Protein AF-Q5DCR1-F1 (afdb_monomer)

Foldseek 3Di:
DDADDDDDDDADDQPDLPDVCAQPPNQPFPDWHWDDDPQDIDTDTHNTQAVVSVVVSVLVVLVCLQVDDDDPVSLVVVLVVVVCVLVPDDDPVCPCVCCVRPVCDVVNSVVVNVVSVPDDSVNSNVVSVVVVVLLPDPVNPVRDDDDDDDDPDHPNDDPPPPPDPVRDDDDDDDDDD

Organism: Schistosoma japonicum (NCBI:txid6182)

Nearest PDB structures (foldseek):
  4rpu-assembly2_B  TM=9.564E-01  e=1.895E-07  Homo sapiens
  4l3t-assembly2_B  TM=9.571E-01  e=3.856E-07  Homo sapiens
  4rpu-assembly1_A  TM=9.698E-01  e=8.324E-07  Homo sapiens
  4l3t-assembly1_A  TM=9.549E-01  e=3.880E-06  Homo sapiens
  6xow-assembly1_A  TM=9.329E-01  e=1.418E-06  Homo sapiens

Radius of gyration: 19.02 Å; Cα contacts (8 Å, |Δi|>4): 127; chains: 1; bounding box: 49×35×58 Å

Structure (mmCIF, N/CA/C/O backbone):
data_AF-Q5DCR1-F1
#
_entry.id   AF-Q5DCR1-F1
#
loop_
_atom_site.group_PDB
_atom_site.id
_atom_site.type_symbol
_atom_site.label_atom_id
_atom_site.label_alt_id
_atom_site.label_comp_id
_atom_site.label_asym_id
_atom_site.label_entity_id
_atom_site.label_seq_id
_atom_site.pdbx_PDB_ins_code
_atom_site.Cartn_x
_atom_site.Cartn_y
_atom_site.Cartn_z
_atom_site.occupancy
_atom_site.B_iso_or_equiv
_atom_site.auth_seq_id
_atom_site.auth_comp_id
_atom_site.auth_asym_id
_atom_site.auth_atom_id
_atom_site.pdbx_PDB_model_num
ATOM 1 N N . MET A 1 1 ? 15.077 -17.992 -7.401 1.00 30.12 1 MET A N 1
ATOM 2 C CA . MET A 1 1 ? 15.909 -16.926 -6.800 1.00 30.12 1 MET A CA 1
ATOM 3 C C . MET A 1 1 ? 14.976 -15.752 -6.557 1.00 30.12 1 MET A C 1
ATOM 5 O O . MET A 1 1 ? 14.321 -15.387 -7.525 1.00 30.12 1 MET A O 1
ATOM 9 N N . PRO A 1 2 ? 14.783 -15.245 -5.328 1.00 33.91 2 PR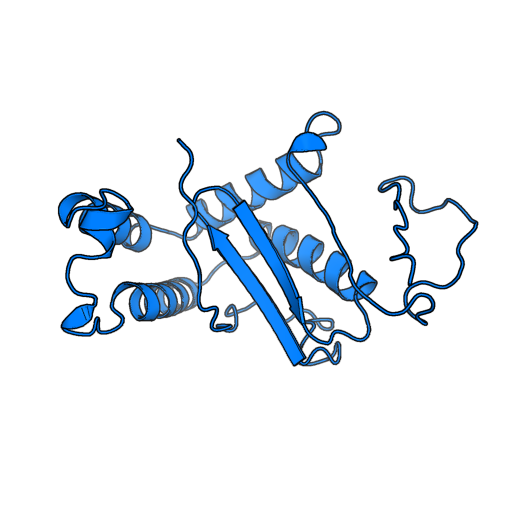O A N 1
ATOM 10 C CA . PRO A 1 2 ? 13.873 -14.124 -5.127 1.00 33.91 2 PRO A CA 1
ATOM 11 C C . PRO A 1 2 ? 14.570 -12.836 -5.587 1.00 33.91 2 PRO A C 1
ATOM 13 O O . PRO A 1 2 ? 15.752 -12.629 -5.314 1.00 33.91 2 PRO A O 1
ATOM 16 N N . TYR A 1 3 ? 13.856 -12.043 -6.377 1.00 30.62 3 TYR A N 1
ATOM 17 C CA . TYR A 1 3 ? 14.357 -10.886 -7.112 1.00 30.62 3 TYR A CA 1
ATOM 18 C C . TYR A 1 3 ? 14.400 -9.639 -6.214 1.00 30.62 3 TYR A C 1
ATOM 20 O O . TYR A 1 3 ? 13.490 -9.413 -5.423 1.00 30.62 3 TYR A O 1
ATOM 28 N N . THR A 1 4 ? 15.430 -8.803 -6.372 1.00 26.34 4 THR A N 1
ATOM 29 C CA . THR A 1 4 ? 15.533 -7.481 -5.732 1.00 26.34 4 THR A CA 1
ATOM 30 C C . THR A 1 4 ? 15.287 -6.406 -6.785 1.00 26.34 4 THR A C 1
ATOM 32 O O . THR A 1 4 ? 16.095 -6.233 -7.695 1.00 26.34 4 THR A O 1
ATOM 35 N N . VAL A 1 5 ? 14.184 -5.666 -6.656 1.00 29.39 5 VAL A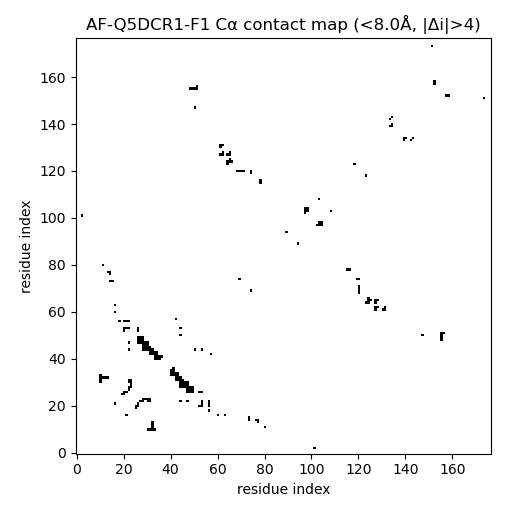 N 1
ATOM 36 C CA . VAL A 1 5 ? 13.909 -4.450 -7.437 1.00 29.39 5 VAL A CA 1
ATOM 37 C C . VAL A 1 5 ? 14.290 -3.231 -6.590 1.00 29.39 5 VAL A C 1
ATOM 39 O O . VAL A 1 5 ? 13.957 -3.160 -5.407 1.00 29.39 5 VAL A O 1
ATOM 42 N N . HIS A 1 6 ? 15.010 -2.276 -7.180 1.00 24.61 6 HIS A N 1
ATOM 43 C CA . HIS A 1 6 ? 15.294 -0.972 -6.575 1.00 24.61 6 HIS A CA 1
ATOM 44 C C . HIS A 1 6 ? 14.145 -0.002 -6.893 1.00 24.61 6 HIS A C 1
ATOM 46 O O . HIS A 1 6 ? 13.731 0.097 -8.045 1.00 24.61 6 HIS A O 1
ATOM 52 N N . TYR A 1 7 ? 13.624 0.696 -5.878 1.00 29.42 7 TYR A N 1
ATOM 53 C CA . TYR A 1 7 ? 12.408 1.516 -5.970 1.00 29.42 7 TYR A CA 1
ATOM 54 C C . TYR A 1 7 ? 12.709 3.012 -5.804 1.00 29.42 7 TYR A C 1
ATOM 56 O O . TYR A 1 7 ? 13.517 3.393 -4.956 1.00 29.42 7 TYR A O 1
ATOM 64 N N . ILE A 1 8 ? 11.993 3.849 -6.561 1.00 23.19 8 ILE A N 1
ATOM 65 C CA . ILE A 1 8 ? 11.793 5.280 -6.295 1.00 23.19 8 ILE A CA 1
ATOM 66 C C . ILE A 1 8 ? 10.405 5.393 -5.657 1.00 23.19 8 ILE A C 1
ATOM 68 O O . ILE A 1 8 ? 9.434 4.945 -6.253 1.00 23.19 8 ILE A O 1
ATOM 72 N N . ALA A 1 9 ? 10.311 5.945 -4.446 1.00 27.05 9 ALA A N 1
ATOM 73 C CA . ALA A 1 9 ? 9.043 6.113 -3.740 1.00 27.05 9 ALA A CA 1
ATOM 74 C C . ALA A 1 9 ? 8.563 7.565 -3.848 1.00 27.05 9 ALA A C 1
ATOM 76 O O . ALA A 1 9 ? 9.268 8.490 -3.440 1.00 27.05 9 ALA A O 1
ATOM 77 N N . MET A 1 10 ? 7.352 7.753 -4.367 1.00 23.59 10 MET A N 1
ATOM 78 C CA . MET A 1 10 ? 6.600 9.001 -4.286 1.00 23.59 10 MET A CA 1
ATOM 79 C C . MET A 1 10 ? 5.409 8.757 -3.360 1.00 23.59 10 MET A C 1
ATOM 81 O O . MET A 1 10 ? 4.610 7.856 -3.593 1.00 23.59 10 MET A O 1
ATOM 85 N N . ALA A 1 11 ? 5.328 9.524 -2.274 1.00 28.11 11 ALA A N 1
ATOM 86 C CA . ALA A 1 11 ? 4.237 9.429 -1.313 1.00 28.11 11 ALA A CA 1
ATOM 87 C C . ALA A 1 11 ? 2.967 10.026 -1.932 1.00 28.11 11 ALA A C 1
ATOM 89 O O . ALA A 1 11 ? 2.881 11.243 -2.106 1.00 28.11 11 ALA A O 1
ATOM 90 N N . VAL A 1 12 ? 1.994 9.181 -2.267 1.00 28.19 12 VAL A N 1
ATOM 91 C CA . VAL A 1 12 ? 0.634 9.629 -2.580 1.00 28.19 12 VAL A CA 1
ATOM 92 C C . VAL A 1 12 ? -0.164 9.613 -1.279 1.00 28.19 12 VAL A C 1
ATOM 94 O O . VAL A 1 12 ? -0.125 8.630 -0.539 1.00 28.19 12 VAL A O 1
ATOM 97 N N . ASN A 1 13 ? -0.852 10.716 -0.976 1.00 30.02 13 ASN A N 1
ATOM 98 C CA . ASN A 1 13 ? -1.789 10.774 0.143 1.00 30.02 13 ASN A CA 1
ATOM 99 C C . ASN A 1 13 ? -2.873 9.710 -0.073 1.00 30.02 13 ASN A C 1
ATOM 101 O O . ASN A 1 13 ? -3.540 9.721 -1.106 1.00 30.02 13 ASN A O 1
ATOM 105 N N . ALA A 1 14 ? -3.038 8.798 0.886 1.00 34.56 14 ALA A N 1
ATOM 106 C CA . ALA A 1 14 ? -4.180 7.897 0.895 1.00 34.56 14 ALA A CA 1
ATOM 107 C C . ALA A 1 14 ? -5.449 8.744 1.101 1.00 34.56 14 ALA A C 1
ATOM 109 O O . ALA A 1 14 ? -5.519 9.457 2.105 1.00 34.56 14 ALA A O 1
ATOM 110 N N . PRO A 1 15 ? -6.429 8.724 0.182 1.00 37.78 15 PRO A N 1
ATOM 111 C CA . PRO A 1 15 ? -7.669 9.455 0.387 1.00 37.78 15 PRO A CA 1
ATOM 112 C C . PRO A 1 15 ? -8.454 8.792 1.530 1.00 37.78 15 PRO A C 1
ATOM 114 O O . PRO A 1 15 ? -8.839 7.627 1.438 1.00 37.78 15 PRO A O 1
ATOM 117 N N . GLY A 1 16 ? -8.650 9.527 2.627 1.00 43.50 16 GLY A N 1
ATOM 118 C CA . GLY A 1 16 ? -9.687 9.247 3.625 1.00 43.50 16 GLY A CA 1
ATOM 119 C C . GLY A 1 16 ? -9.237 8.848 5.033 1.00 43.50 16 GLY A C 1
ATOM 120 O O . GLY A 1 16 ? -10.072 8.887 5.935 1.00 43.50 16 GLY A O 1
ATOM 121 N N . TYR A 1 17 ? -7.966 8.502 5.280 1.00 49.59 17 TYR A N 1
ATOM 122 C CA . TYR A 1 17 ? -7.506 8.264 6.659 1.00 49.59 17 TYR A CA 1
ATOM 123 C C . TYR A 1 17 ? -7.065 9.569 7.333 1.00 49.59 17 TYR A C 1
ATOM 125 O O . TYR A 1 17 ? -5.886 9.794 7.605 1.00 49.59 17 TYR A O 1
ATOM 133 N N . ASP A 1 18 ? -8.045 10.419 7.631 1.00 47.84 18 ASP A N 1
ATOM 134 C CA . ASP A 1 18 ? -7.857 11.676 8.356 1.00 47.84 18 ASP A CA 1
ATOM 135 C C . ASP A 1 18 ? -7.969 11.437 9.872 1.00 47.84 18 ASP A C 1
ATOM 137 O O . ASP A 1 18 ? -8.821 12.003 10.559 1.00 47.84 18 ASP A O 1
ATOM 141 N N . SER A 1 19 ? -7.133 10.551 10.429 1.00 47.12 19 SER A N 1
ATOM 142 C CA . SER A 1 19 ? -7.006 10.485 11.891 1.00 47.12 19 SER A CA 1
ATOM 143 C C . SER A 1 19 ? -6.369 11.776 12.400 1.00 47.12 19 SER A C 1
ATOM 145 O O . SER A 1 19 ? -5.415 12.265 11.790 1.00 47.12 19 SER A O 1
ATOM 147 N N . GLU A 1 20 ? -6.818 12.281 13.552 1.00 44.16 20 GLU A N 1
ATOM 148 C CA . GLU A 1 20 ? -6.249 13.485 14.178 1.00 44.16 20 GLU A CA 1
ATOM 149 C C . GLU A 1 20 ? -4.730 13.393 14.440 1.00 44.16 20 GLU A C 1
ATOM 151 O O . GLU A 1 20 ? -4.092 14.424 14.624 1.00 44.16 20 GLU A O 1
ATOM 156 N N . ASP A 1 21 ? -4.142 12.195 14.379 1.00 46.91 21 ASP A N 1
ATOM 157 C CA . ASP A 1 21 ? -2.721 11.920 14.608 1.00 46.91 21 ASP A CA 1
ATOM 158 C C . ASP A 1 21 ? -1.912 11.629 13.326 1.00 46.91 21 ASP A C 1
ATOM 160 O O . ASP A 1 21 ? -0.750 11.227 13.414 1.00 46.91 21 ASP A O 1
ATOM 164 N N . TYR A 1 22 ? -2.477 11.817 12.120 1.00 52.91 22 TYR A N 1
ATOM 165 C CA . TYR A 1 22 ? -1.775 11.459 10.879 1.00 52.91 22 TYR A CA 1
ATOM 166 C C . TYR A 1 22 ? -0.420 12.178 10.783 1.00 52.91 22 TYR A C 1
ATOM 168 O O . TYR A 1 22 ? -0.320 13.407 10.914 1.00 52.91 22 TYR A O 1
ATOM 176 N N . ALA A 1 23 ? 0.631 11.382 10.552 1.00 52.94 23 ALA A N 1
ATOM 177 C CA . ALA A 1 23 ? 2.028 11.735 10.800 1.00 52.94 23 ALA A CA 1
ATOM 178 C C . ALA A 1 23 ? 2.459 13.071 10.170 1.00 52.94 23 ALA A C 1
ATOM 180 O O . ALA A 1 23 ? 3.301 13.767 10.730 1.00 52.94 23 ALA A O 1
ATOM 181 N N . ARG A 1 24 ? 1.867 13.466 9.035 1.00 54.75 24 ARG A N 1
ATOM 182 C CA . ARG A 1 24 ? 2.247 14.682 8.303 1.00 54.75 24 ARG A CA 1
ATOM 183 C C . ARG A 1 24 ? 1.556 15.964 8.780 1.00 54.75 24 ARG A C 1
ATOM 185 O O . ARG A 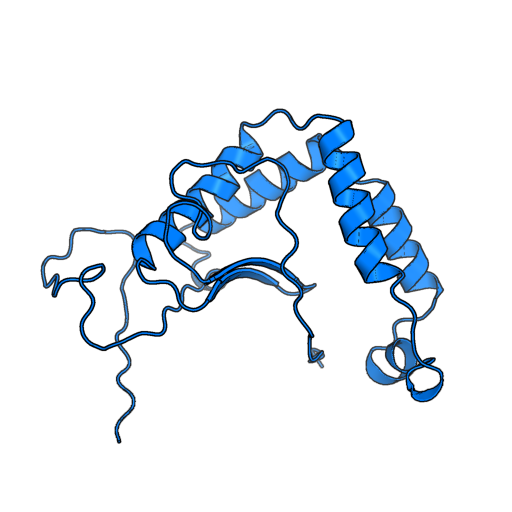1 24 ? 2.225 16.982 8.913 1.00 54.75 24 ARG A O 1
ATOM 192 N N . GLU A 1 25 ? 0.241 15.953 8.995 1.00 53.94 25 GLU A N 1
ATOM 193 C CA . GLU A 1 25 ? -0.524 17.200 9.199 1.00 53.94 25 GLU A CA 1
ATOM 194 C C . GLU A 1 25 ? -0.586 17.644 10.664 1.00 53.94 25 GLU A C 1
ATOM 196 O O . GLU A 1 25 ? -0.615 18.842 10.942 1.00 53.94 25 GLU A O 1
ATOM 201 N N . LYS A 1 26 ? -0.540 16.694 11.605 1.00 52.19 26 LYS A N 1
ATOM 202 C CA . LYS A 1 26 ? -0.542 16.978 13.050 1.00 52.19 26 LYS A CA 1
ATOM 203 C C . LYS A 1 26 ? 0.607 16.304 13.818 1.00 52.19 26 LYS A C 1
ATOM 205 O O . LYS A 1 26 ? 0.997 16.811 14.866 1.00 52.19 26 LYS A O 1
ATOM 210 N N . GLY A 1 27 ? 1.207 15.232 13.281 1.00 57.09 27 GLY A N 1
ATOM 211 C CA . GLY A 1 27 ? 2.323 14.503 13.912 1.00 57.09 27 GLY A CA 1
ATOM 212 C C . GLY A 1 27 ? 3.722 15.117 13.730 1.00 57.09 27 GLY A C 1
ATOM 213 O O . GLY A 1 27 ? 4.641 14.773 14.474 1.00 57.09 27 GLY A O 1
ATOM 214 N N . GLY A 1 28 ? 3.890 16.049 12.784 1.00 59.25 28 GLY A N 1
ATOM 215 C CA . GLY A 1 28 ? 5.150 16.763 12.533 1.00 59.25 28 GLY A CA 1
ATOM 216 C C . GLY A 1 28 ? 6.194 16.002 11.703 1.00 59.25 28 GLY A C 1
ATOM 217 O O . GLY A 1 28 ? 7.309 16.499 11.544 1.00 59.25 28 GLY A O 1
ATOM 218 N N . ALA A 1 29 ? 5.863 14.827 11.163 1.00 62.91 29 ALA A N 1
ATOM 219 C CA . ALA A 1 29 ? 6.726 14.094 10.245 1.00 62.91 29 ALA A CA 1
ATOM 220 C C . ALA A 1 29 ? 6.771 14.769 8.868 1.00 62.91 29 ALA A C 1
ATOM 222 O O . ALA A 1 29 ? 5.776 15.303 8.373 1.00 62.91 29 ALA A O 1
ATOM 223 N N . TYR A 1 30 ? 7.928 14.700 8.205 1.00 69.94 30 TYR A N 1
ATOM 224 C CA . TYR A 1 30 ? 8.066 15.251 6.855 1.00 69.94 30 TYR A CA 1
ATOM 225 C C . TYR A 1 30 ? 7.231 14.466 5.835 1.00 69.94 30 TYR A C 1
ATOM 227 O O . TYR A 1 30 ? 6.574 15.048 4.969 1.00 69.94 30 TYR A O 1
ATOM 235 N N . SER A 1 31 ? 7.255 13.137 5.940 1.00 71.75 31 SER A N 1
ATOM 236 C CA . SER A 1 31 ? 6.429 12.254 5.127 1.00 71.75 31 SER A CA 1
ATOM 237 C C . SER A 1 31 ? 6.091 10.966 5.867 1.00 71.75 31 SER A C 1
ATOM 239 O O . SER A 1 31 ? 6.828 10.505 6.738 1.00 71.75 31 SER A O 1
ATOM 241 N N . GLY A 1 32 ? 4.962 10.382 5.492 1.00 74.94 32 GLY A N 1
ATOM 242 C CA . GLY A 1 32 ? 4.531 9.062 5.913 1.00 74.94 32 GLY A CA 1
ATOM 243 C C . GLY A 1 32 ? 3.672 8.452 4.819 1.00 74.94 32 GLY A C 1
ATOM 244 O O . GLY A 1 32 ? 3.140 9.176 3.972 1.00 74.94 32 GLY A O 1
ATOM 245 N N . GLY A 1 33 ? 3.592 7.130 4.793 1.00 80.62 33 GLY A N 1
ATOM 246 C CA . GLY A 1 33 ? 2.827 6.439 3.775 1.00 80.62 33 GLY A CA 1
ATOM 247 C C . GLY A 1 33 ? 2.963 4.933 3.854 1.00 80.62 33 GLY A C 1
ATOM 248 O O . GLY A 1 33 ? 3.451 4.366 4.834 1.00 80.62 33 GLY A O 1
ATOM 249 N N . VAL A 1 34 ? 2.510 4.297 2.782 1.00 83.69 34 VAL A N 1
ATOM 250 C CA . VAL A 1 34 ? 2.454 2.848 2.658 1.00 83.69 34 VAL A CA 1
ATOM 251 C C . VAL A 1 34 ? 3.006 2.442 1.306 1.00 83.69 34 VAL A C 1
ATOM 253 O O . VAL A 1 34 ? 2.727 3.084 0.297 1.00 83.69 34 VAL A O 1
ATOM 256 N N . ILE A 1 35 ? 3.785 1.366 1.287 1.00 83.31 35 ILE A N 1
ATOM 257 C CA . ILE A 1 35 ? 4.308 0.756 0.069 1.00 83.31 35 ILE A CA 1
ATOM 258 C C . ILE A 1 35 ? 3.830 -0.688 0.027 1.00 83.31 35 ILE A C 1
ATOM 260 O O . ILE A 1 35 ? 4.130 -1.476 0.925 1.00 83.31 35 ILE A O 1
ATOM 264 N N . ALA A 1 36 ? 3.123 -1.044 -1.040 1.00 80.75 36 ALA A N 1
ATOM 265 C CA . ALA A 1 36 ? 2.783 -2.425 -1.342 1.00 80.75 36 ALA A CA 1
ATOM 266 C C . ALA A 1 36 ? 3.799 -2.992 -2.341 1.00 80.75 36 ALA A C 1
ATOM 268 O O . ALA A 1 36 ? 3.977 -2.466 -3.437 1.00 80.75 36 ALA A O 1
ATOM 269 N N . LYS A 1 37 ? 4.469 -4.073 -1.952 1.00 75.00 37 LYS A N 1
ATOM 270 C CA . LYS A 1 37 ? 5.359 -4.881 -2.789 1.00 75.00 37 LYS A CA 1
ATOM 271 C C . LYS A 1 37 ? 4.796 -6.299 -2.888 1.00 75.00 37 LYS A C 1
ATOM 273 O O . LYS A 1 37 ? 4.025 -6.695 -2.012 1.00 75.00 37 LYS A O 1
ATOM 278 N N . PRO A 1 38 ? 5.188 -7.089 -3.901 1.00 71.44 38 PRO A N 1
ATOM 279 C CA . PRO A 1 38 ? 4.734 -8.474 -4.021 1.00 71.44 38 PRO A CA 1
ATOM 280 C C . PRO A 1 38 ? 4.990 -9.309 -2.756 1.00 71.44 38 PRO A C 1
ATOM 282 O O . PRO A 1 38 ? 4.185 -10.169 -2.410 1.00 71.44 38 PRO A O 1
ATOM 285 N N . GLU A 1 39 ? 6.086 -9.032 -2.047 1.00 76.12 39 GLU A N 1
ATOM 286 C CA . GLU A 1 39 ? 6.512 -9.780 -0.863 1.00 76.12 39 GLU A CA 1
ATOM 287 C C . GLU A 1 39 ? 6.103 -9.126 0.464 1.00 76.12 39 GLU A C 1
ATOM 289 O O . GLU A 1 39 ? 6.093 -9.800 1.493 1.00 76.12 39 GLU A O 1
ATOM 294 N N . ALA A 1 40 ? 5.806 -7.822 0.476 1.00 81.25 40 ALA A N 1
ATOM 295 C CA . ALA A 1 40 ? 5.652 -7.069 1.718 1.00 81.25 40 ALA A CA 1
ATOM 296 C C . ALA A 1 40 ? 4.716 -5.866 1.585 1.00 81.25 40 ALA A C 1
ATOM 298 O O . ALA A 1 40 ? 4.696 -5.174 0.571 1.00 81.25 40 ALA A O 1
ATOM 299 N N . PHE A 1 41 ? 4.008 -5.561 2.668 1.00 83.06 41 PHE A N 1
ATOM 300 C CA . PHE A 1 41 ? 3.223 -4.343 2.830 1.00 83.06 41 PHE A CA 1
ATOM 301 C C . PHE A 1 41 ? 3.854 -3.523 3.954 1.00 83.06 41 PHE A C 1
ATOM 303 O O . PHE A 1 41 ? 3.915 -3.985 5.091 1.00 83.06 41 PHE A O 1
ATOM 310 N N . VAL A 1 42 ? 4.399 -2.355 3.620 1.00 86.69 42 VAL A N 1
ATOM 311 C CA . VAL A 1 42 ? 5.306 -1.609 4.500 1.00 86.69 42 VAL A CA 1
ATOM 312 C C . VAL A 1 42 ? 4.745 -0.227 4.781 1.00 86.69 42 VAL A C 1
ATOM 314 O O . VAL A 1 42 ? 4.646 0.601 3.877 1.00 86.69 42 VAL A O 1
ATOM 317 N N . PHE A 1 43 ? 4.435 0.033 6.047 1.00 87.00 43 PHE A N 1
ATOM 318 C CA . PHE A 1 43 ? 4.205 1.382 6.551 1.00 87.00 43 PHE A CA 1
ATOM 319 C C . PHE A 1 43 ? 5.541 2.055 6.856 1.00 87.00 43 PHE A C 1
ATOM 321 O O . PHE A 1 43 ? 6.469 1.408 7.344 1.00 87.00 43 PHE A O 1
ATOM 328 N N . TYR A 1 44 ? 5.652 3.348 6.573 1.00 87.31 44 TYR A N 1
ATOM 329 C CA . TYR A 1 44 ? 6.863 4.103 6.866 1.00 87.31 44 TYR A CA 1
ATOM 330 C C . TYR A 1 44 ? 6.551 5.547 7.244 1.00 87.31 44 TYR A C 1
ATOM 332 O O . TYR A 1 44 ? 5.577 6.139 6.775 1.00 87.31 44 TYR A O 1
ATOM 340 N N . SER A 1 45 ? 7.432 6.129 8.050 1.00 85.50 45 SER A N 1
ATOM 341 C CA . SER A 1 45 ? 7.536 7.570 8.250 1.00 85.50 45 SER A CA 1
ATOM 342 C C . SER A 1 45 ? 8.988 8.014 8.109 1.00 85.50 45 SER A C 1
ATOM 344 O O . SER A 1 45 ? 9.924 7.227 8.263 1.00 85.50 45 SER A O 1
ATOM 346 N N . TYR A 1 46 ? 9.189 9.272 7.728 1.00 83.81 46 TYR A N 1
ATOM 347 C CA . TYR A 1 46 ? 10.508 9.840 7.482 1.00 83.81 46 TYR A CA 1
ATOM 348 C C . TYR A 1 46 ? 10.641 11.209 8.145 1.00 83.81 46 TYR A C 1
ATOM 350 O O . TYR A 1 46 ? 9.778 12.076 7.987 1.00 83.81 46 TYR A O 1
ATOM 358 N N . ARG A 1 47 ? 11.763 11.401 8.859 1.00 80.88 47 ARG A N 1
ATOM 359 C CA . ARG A 1 47 ? 12.023 12.571 9.723 1.00 80.88 47 ARG A CA 1
ATOM 360 C C . ARG A 1 47 ? 10.853 12.823 10.672 1.00 80.88 47 ARG A C 1
ATOM 362 O O . ARG A 1 47 ? 10.303 13.918 10.722 1.00 80.88 47 ARG A O 1
ATOM 369 N N . ASP A 1 48 ? 10.465 11.759 11.359 1.00 80.88 48 ASP A N 1
ATOM 370 C CA . ASP A 1 48 ? 9.327 11.725 12.261 1.00 80.88 48 ASP A CA 1
ATOM 371 C C . ASP A 1 48 ? 9.776 12.023 13.702 1.00 80.88 48 ASP A C 1
ATOM 373 O O . ASP A 1 48 ? 10.635 11.304 14.221 1.00 80.88 48 ASP A O 1
ATOM 377 N N . PRO A 1 49 ? 9.250 13.078 14.348 1.00 80.69 49 PRO A N 1
ATOM 378 C CA . PRO A 1 49 ? 9.559 13.367 15.743 1.00 80.69 49 PRO A CA 1
ATOM 379 C C . PRO A 1 49 ? 8.857 12.423 16.737 1.00 80.69 49 PRO A C 1
ATOM 381 O O . PRO A 1 49 ? 9.344 12.302 17.860 1.00 80.69 49 PRO A O 1
ATOM 384 N N . ASN A 1 50 ? 7.760 11.750 16.351 1.00 81.75 50 ASN A N 1
ATOM 385 C CA . ASN A 1 50 ? 6.904 10.948 17.240 1.00 81.75 50 ASN A CA 1
ATOM 386 C C . ASN A 1 50 ? 6.650 9.512 16.707 1.00 81.75 50 ASN A C 1
ATOM 388 O O . ASN A 1 50 ? 5.505 9.137 16.425 1.00 81.75 50 ASN A O 1
ATOM 392 N N . PRO A 1 51 ? 7.693 8.679 16.556 1.00 78.19 51 PRO A N 1
ATOM 393 C CA . PRO A 1 51 ? 7.584 7.351 15.953 1.00 78.19 51 PRO A CA 1
ATOM 394 C C . PRO A 1 51 ? 6.620 6.379 16.659 1.00 78.19 51 PRO A C 1
ATOM 396 O O . PRO A 1 51 ? 5.948 5.613 15.974 1.00 78.19 51 PRO A O 1
ATOM 399 N N . ARG A 1 52 ? 6.488 6.388 17.991 1.00 78.31 52 ARG A N 1
ATOM 400 C CA . ARG A 1 52 ? 5.561 5.506 18.731 1.00 78.31 52 ARG A CA 1
ATOM 401 C C . ARG A 1 52 ? 4.106 5.846 18.421 1.00 78.31 52 ARG A C 1
ATOM 403 O O . ARG A 1 52 ? 3.304 4.947 18.170 1.00 78.31 52 ARG A O 1
ATOM 410 N N . LYS A 1 53 ? 3.771 7.140 18.373 1.00 80.44 53 LYS A N 1
ATOM 411 C CA . LYS A 1 53 ? 2.438 7.601 17.945 1.00 80.44 53 LYS A CA 1
ATOM 412 C C . LYS A 1 53 ? 2.154 7.225 16.495 1.00 80.44 53 LYS A C 1
ATOM 414 O O . LYS A 1 53 ? 1.043 6.806 16.169 1.00 80.44 53 LYS A O 1
ATOM 419 N N . THR A 1 54 ? 3.161 7.320 15.634 1.00 81.94 54 THR A N 1
ATOM 420 C CA . THR A 1 54 ? 3.040 6.916 14.234 1.00 81.94 54 THR A CA 1
ATOM 421 C C . THR A 1 54 ? 2.802 5.412 14.082 1.00 81.94 54 THR A C 1
ATOM 423 O O . THR A 1 54 ? 1.940 5.017 13.301 1.00 81.94 54 THR A O 1
ATOM 426 N N . LEU A 1 55 ? 3.473 4.564 14.869 1.00 80.94 55 LEU A N 1
ATOM 427 C CA . LEU A 1 55 ? 3.214 3.118 14.879 1.00 80.94 55 LEU A CA 1
ATOM 428 C C . LEU A 1 55 ? 1.772 2.797 15.286 1.00 80.94 55 LEU A C 1
ATOM 430 O O . LEU A 1 55 ? 1.100 2.025 14.601 1.00 80.94 55 LEU A O 1
ATOM 434 N N . LEU A 1 56 ? 1.265 3.442 16.341 1.00 80.75 56 LEU A N 1
ATOM 435 C CA . LEU A 1 56 ? -0.138 3.306 16.742 1.00 80.75 56 LEU A CA 1
ATOM 436 C C . LEU A 1 56 ? -1.089 3.773 15.628 1.00 80.75 56 LEU A C 1
ATOM 438 O O . LEU A 1 56 ? -2.106 3.135 15.357 1.00 80.75 56 LEU A O 1
ATOM 442 N N . SER A 1 57 ? -0.736 4.858 14.937 1.00 82.81 57 SER A N 1
ATOM 443 C CA . SER A 1 57 ? -1.506 5.371 13.802 1.00 82.81 57 SER A CA 1
ATOM 444 C C . SER A 1 57 ? -1.558 4.379 12.639 1.00 82.81 57 SER A C 1
ATOM 446 O O . SER A 1 57 ? -2.605 4.255 12.007 1.00 82.81 57 SER A O 1
ATOM 448 N N . PHE A 1 58 ? -0.480 3.632 12.376 1.00 83.69 58 PHE A N 1
ATOM 449 C CA . PHE A 1 58 ? -0.475 2.571 11.365 1.00 83.69 58 PHE A CA 1
ATOM 450 C C . PHE A 1 58 ? -1.410 1.418 11.732 1.00 83.69 58 PHE A C 1
ATOM 452 O O . PHE A 1 58 ? -2.192 0.979 10.889 1.00 83.69 58 PHE A O 1
ATOM 459 N N . GLU A 1 59 ? -1.392 0.956 12.985 1.00 81.12 59 GLU A N 1
ATOM 460 C CA . GLU A 1 59 ? -2.330 -0.078 13.440 1.00 81.12 59 GLU A CA 1
ATOM 461 C C . GLU A 1 59 ? -3.786 0.387 13.320 1.00 81.12 59 GLU A C 1
ATOM 463 O O . GLU A 1 59 ? -4.650 -0.345 12.824 1.00 81.12 59 GLU A O 1
ATOM 468 N N . ASN A 1 60 ? -4.052 1.627 13.731 1.00 82.81 60 ASN A N 1
ATOM 469 C CA . ASN A 1 60 ? -5.377 2.226 13.652 1.00 82.81 60 ASN A CA 1
ATOM 470 C C . ASN A 1 60 ? -5.843 2.410 12.202 1.00 82.81 60 ASN A C 1
ATOM 472 O O . ASN A 1 60 ? -7.017 2.175 11.925 1.00 82.81 60 ASN A O 1
ATOM 476 N N . ALA A 1 61 ? -4.942 2.720 11.265 1.00 84.69 61 ALA A N 1
ATOM 477 C CA . ALA A 1 61 ? -5.266 2.826 9.844 1.00 84.69 61 ALA A CA 1
ATOM 478 C C . ALA A 1 61 ? -5.790 1.504 9.269 1.00 84.69 61 ALA A C 1
ATOM 480 O O . ALA A 1 61 ? -6.787 1.487 8.544 1.00 84.69 61 ALA A O 1
ATOM 481 N N . VAL A 1 62 ? -5.174 0.374 9.636 1.00 84.31 62 VAL A N 1
ATOM 482 C CA . VAL A 1 62 ? -5.654 -0.945 9.196 1.00 84.31 62 VAL A CA 1
ATOM 483 C C . VAL A 1 62 ? -7.019 -1.259 9.814 1.00 84.31 62 VAL A C 1
ATOM 485 O O . VAL A 1 62 ? -7.906 -1.755 9.123 1.00 84.31 62 VAL A O 1
ATOM 488 N N . ARG A 1 63 ? -7.229 -0.941 11.099 1.00 84.69 63 ARG A N 1
ATOM 489 C CA . ARG A 1 63 ? -8.529 -1.148 11.766 1.00 84.69 63 ARG A CA 1
ATOM 490 C C . ARG A 1 63 ? -9.631 -0.284 11.161 1.00 84.69 63 ARG A C 1
ATOM 492 O O . ARG A 1 63 ? -10.731 -0.781 10.930 1.00 84.69 63 ARG A O 1
ATOM 499 N N . TRP A 1 64 ? -9.325 0.974 10.861 1.00 87.19 64 TRP A N 1
ATOM 500 C CA . TRP A 1 64 ? -10.229 1.890 10.175 1.00 87.19 64 TRP A CA 1
ATOM 501 C C . TRP A 1 64 ? -10.655 1.338 8.816 1.00 87.19 64 TRP A C 1
ATOM 503 O O . TRP A 1 64 ? -11.841 1.372 8.493 1.00 87.19 64 TRP A O 1
ATOM 513 N N . ALA A 1 65 ? -9.730 0.753 8.050 1.00 86.56 65 ALA A N 1
ATOM 514 C CA . ALA A 1 65 ? -10.041 0.180 6.743 1.00 86.56 65 ALA A CA 1
ATOM 515 C C . ALA A 1 65 ? -11.051 -0.987 6.804 1.00 86.56 65 ALA A C 1
ATOM 517 O O . ALA A 1 65 ? -11.751 -1.236 5.825 1.00 86.56 65 ALA A O 1
ATOM 518 N N . ILE A 1 66 ? -11.170 -1.678 7.946 1.00 87.19 66 ILE A N 1
ATOM 519 C CA . ILE A 1 66 ? -12.176 -2.734 8.158 1.00 87.19 66 ILE A CA 1
ATOM 520 C C . ILE A 1 66 ? -13.568 -2.125 8.368 1.00 87.19 66 ILE A C 1
ATOM 522 O O . ILE A 1 66 ? -14.545 -2.555 7.752 1.00 87.19 66 ILE A O 1
ATOM 526 N N . SER A 1 67 ? -13.674 -1.122 9.243 1.00 84.31 67 SER A N 1
ATOM 527 C CA . SER A 1 67 ? -14.963 -0.537 9.637 1.00 84.31 67 SER A CA 1
ATOM 528 C C . SER A 1 67 ? -15.501 0.504 8.657 1.00 84.31 67 SER A C 1
ATOM 530 O O . SER A 1 67 ? -16.687 0.818 8.697 1.00 84.31 67 SER A O 1
ATOM 532 N N . THR A 1 68 ? -14.650 1.059 7.798 1.00 85.88 68 THR A N 1
ATOM 533 C CA . THR A 1 68 ? -15.012 2.167 6.906 1.00 85.88 68 THR A CA 1
ATOM 534 C C . THR A 1 68 ? -15.900 1.717 5.757 1.00 85.88 68 THR A C 1
ATOM 536 O O . THR A 1 68 ? -15.737 0.634 5.197 1.00 85.88 68 THR A O 1
ATOM 539 N N . GLU A 1 69 ? -16.845 2.563 5.361 1.00 88.81 69 GLU A N 1
ATOM 540 C CA . GLU A 1 69 ? -17.557 2.420 4.094 1.00 88.81 69 GLU A CA 1
ATOM 541 C C . GLU A 1 69 ? -16.870 3.252 3.012 1.00 88.81 69 GLU A C 1
ATOM 543 O O . GLU A 1 69 ? -17.035 4.469 2.939 1.00 88.81 69 GLU A O 1
ATOM 548 N N . PHE A 1 70 ? -16.083 2.578 2.173 1.00 86.69 70 PHE A N 1
ATOM 549 C CA . PHE A 1 70 ? -15.408 3.208 1.042 1.00 86.69 70 PHE A CA 1
ATOM 550 C C . PHE A 1 70 ? -16.425 3.664 -0.002 1.00 86.69 70 PHE A C 1
ATOM 552 O O . PHE A 1 70 ? -17.173 2.839 -0.535 1.00 86.69 70 PHE A O 1
ATOM 559 N N . GLN A 1 71 ? -16.426 4.957 -0.325 1.00 89.56 71 GLN A N 1
ATOM 560 C CA . GLN A 1 71 ? -17.257 5.464 -1.409 1.00 89.56 71 GLN A CA 1
ATOM 561 C C . GLN A 1 71 ? -16.665 5.036 -2.755 1.00 89.56 71 GLN A C 1
ATOM 563 O O . GLN A 1 71 ? -15.448 4.924 -2.920 1.00 89.56 71 GLN A O 1
ATOM 568 N N . GLU A 1 72 ? -17.520 4.829 -3.759 1.00 90.31 72 GLU A N 1
ATOM 569 C CA . GLU A 1 72 ? -17.062 4.458 -5.106 1.00 90.31 72 GLU A CA 1
ATOM 570 C C . GLU A 1 72 ? -16.085 5.488 -5.690 1.00 90.31 72 GLU A C 1
ATOM 572 O O . GLU A 1 72 ? -15.141 5.124 -6.395 1.00 90.31 72 GLU A O 1
ATOM 577 N N . GLN A 1 73 ? -16.291 6.769 -5.369 1.00 89.25 73 GLN A N 1
ATOM 578 C CA . GLN A 1 73 ? -15.417 7.855 -5.799 1.00 89.25 73 GLN A CA 1
ATOM 579 C C . GLN A 1 73 ? -14.011 7.729 -5.194 1.00 89.25 73 GLN A C 1
ATOM 581 O O . GLN A 1 73 ? -13.041 7.820 -5.943 1.00 89.25 73 GLN A O 1
ATOM 586 N N . ASP A 1 74 ? -13.886 7.419 -3.901 1.00 85.69 74 ASP A N 1
ATOM 587 C CA . ASP A 1 74 ? -12.586 7.248 -3.232 1.00 85.69 74 ASP A CA 1
ATOM 588 C C . ASP A 1 74 ? -11.803 6.078 -3.838 1.00 85.69 74 ASP A C 1
ATOM 590 O O . ASP A 1 74 ? -10.599 6.165 -4.097 1.00 85.69 74 ASP A O 1
ATOM 594 N N . ILE A 1 75 ? -12.501 4.976 -4.136 1.00 87.25 75 ILE A N 1
ATOM 595 C CA . ILE A 1 75 ? -11.911 3.807 -4.798 1.00 87.25 75 ILE A CA 1
ATOM 596 C C . ILE A 1 75 ? -11.458 4.176 -6.211 1.00 87.25 75 ILE A C 1
ATOM 598 O O . ILE A 1 75 ? -10.379 3.773 -6.648 1.00 87.25 75 ILE A O 1
ATOM 602 N N . LYS A 1 76 ? -12.265 4.946 -6.944 1.00 87.81 76 LYS A N 1
ATOM 603 C CA . LYS A 1 76 ? -11.931 5.397 -8.295 1.00 87.81 76 LYS A CA 1
ATOM 604 C C . LYS A 1 76 ? -10.706 6.311 -8.296 1.00 87.81 76 LYS A C 1
ATOM 606 O O . LYS A 1 76 ? -9.820 6.113 -9.124 1.00 87.81 76 LYS A O 1
ATOM 611 N N . GLU A 1 77 ? -10.625 7.265 -7.377 1.00 85.62 77 GLU A N 1
ATOM 612 C CA . GLU A 1 77 ? -9.466 8.152 -7.223 1.00 85.62 77 GLU A CA 1
ATOM 613 C C . GLU A 1 77 ? -8.210 7.377 -6.821 1.00 85.62 77 GLU A C 1
ATOM 615 O O . GLU A 1 77 ? -7.149 7.564 -7.419 1.00 85.62 77 GLU A O 1
ATOM 620 N N . SER A 1 78 ? -8.350 6.415 -5.908 1.00 87.44 78 SER A N 1
ATOM 621 C CA . SER A 1 78 ? -7.262 5.514 -5.520 1.00 87.44 78 SER A CA 1
ATOM 622 C C . SER A 1 78 ? -6.757 4.691 -6.709 1.00 87.44 78 SER A C 1
ATOM 624 O O . SER A 1 78 ? -5.551 4.590 -6.933 1.00 87.44 78 SER A O 1
ATOM 626 N N . LYS A 1 79 ? -7.662 4.149 -7.537 1.00 88.00 79 LYS A N 1
ATOM 627 C CA . LYS A 1 79 ? -7.289 3.456 -8.781 1.00 88.00 79 LYS A CA 1
ATOM 628 C C . LYS A 1 79 ? -6.551 4.385 -9.740 1.00 88.00 79 LYS A C 1
ATOM 630 O O . LYS A 1 79 ? -5.554 3.965 -10.318 1.00 88.00 79 LYS A O 1
ATOM 635 N N . LEU A 1 80 ? -7.010 5.627 -9.914 1.00 88.94 80 LEU A N 1
ATOM 636 C CA . LEU A 1 80 ? -6.334 6.603 -10.775 1.00 88.94 80 LEU A CA 1
ATOM 637 C C . LEU A 1 80 ? -4.901 6.869 -10.303 1.00 88.94 80 LEU A C 1
ATOM 639 O O . LEU A 1 80 ? -4.000 6.859 -11.136 1.00 88.94 80 LEU A O 1
ATOM 643 N N . ALA A 1 81 ? -4.679 7.037 -8.998 1.00 86.94 81 ALA A N 1
ATOM 644 C CA . ALA A 1 81 ? -3.336 7.190 -8.441 1.00 86.94 81 ALA A CA 1
ATOM 645 C C . ALA A 1 81 ? -2.440 5.973 -8.731 1.00 86.94 81 ALA A C 1
ATOM 647 O O . ALA A 1 81 ? -1.306 6.135 -9.176 1.00 86.94 81 ALA A O 1
ATOM 648 N N . VAL A 1 82 ? -2.960 4.751 -8.570 1.00 87.94 82 VAL A N 1
ATOM 649 C CA . VAL A 1 82 ? -2.212 3.524 -8.904 1.00 87.94 82 VAL A CA 1
ATOM 650 C C . VAL A 1 82 ? -1.894 3.453 -10.402 1.00 87.94 82 VAL A C 1
ATOM 652 O O . VAL A 1 82 ? -0.773 3.124 -10.787 1.00 87.94 82 VAL A O 1
ATOM 655 N N . PHE A 1 83 ? -2.846 3.793 -11.275 1.00 88.44 83 PHE A N 1
ATOM 656 C CA . PHE A 1 83 ? -2.609 3.799 -12.721 1.00 88.44 83 PHE A CA 1
ATOM 657 C C . PHE A 1 83 ? -1.615 4.878 -13.160 1.00 88.44 83 PHE A C 1
ATOM 659 O O . PHE A 1 83 ? -0.852 4.628 -14.087 1.00 88.44 83 PHE A O 1
ATOM 666 N N . GLN A 1 84 ? -1.563 6.034 -12.490 1.00 88.56 84 GLN A N 1
ATOM 667 C CA . GLN A 1 84 ? -0.545 7.058 -12.759 1.00 88.56 84 GLN A CA 1
ATOM 668 C C . GLN A 1 84 ? 0.878 6.526 -12.552 1.00 88.56 84 GLN A C 1
ATOM 670 O O . GLN A 1 84 ? 1.774 6.879 -13.317 1.00 88.56 84 GLN A O 1
ATOM 675 N N . GLU A 1 85 ? 1.087 5.664 -11.555 1.00 86.62 85 GLU A N 1
ATOM 676 C CA . GLU A 1 85 ? 2.378 5.012 -11.324 1.00 86.62 85 GLU A CA 1
ATOM 677 C C . GLU A 1 85 ? 2.641 3.896 -12.346 1.00 86.62 85 GLU A C 1
ATOM 679 O O . GLU A 1 85 ? 3.718 3.839 -12.941 1.00 86.62 85 GLU A O 1
ATOM 684 N N . LEU A 1 86 ? 1.647 3.037 -12.605 1.00 87.12 86 LEU A N 1
ATOM 685 C CA . LEU A 1 86 ? 1.784 1.918 -13.547 1.00 87.12 86 LEU A CA 1
ATOM 686 C C . LEU A 1 86 ? 2.024 2.364 -14.999 1.00 87.12 86 LEU A C 1
ATOM 688 O O . LEU A 1 86 ? 2.716 1.662 -15.740 1.00 87.12 86 LEU A O 1
ATOM 692 N N . ASP A 1 87 ? 1.447 3.500 -15.399 1.00 89.94 87 ASP A N 1
ATOM 693 C CA . ASP A 1 87 ? 1.511 4.051 -16.760 1.00 89.94 87 ASP A CA 1
ATOM 694 C C . ASP A 1 87 ? 2.510 5.201 -16.907 1.00 89.94 87 ASP A C 1
ATOM 696 O O . ASP A 1 87 ? 2.510 5.903 -17.923 1.00 89.94 87 ASP A O 1
ATOM 700 N N . TYR A 1 88 ? 3.382 5.397 -15.916 1.00 89.81 88 TYR A N 1
ATOM 701 C CA . TYR A 1 88 ? 4.404 6.429 -15.994 1.00 89.81 88 TYR A CA 1
ATOM 702 C C . TYR A 1 88 ? 5.299 6.227 -17.237 1.00 89.81 88 TYR A C 1
ATOM 704 O O . TYR A 1 88 ? 5.717 5.098 -17.526 1.00 89.81 88 TYR A O 1
ATOM 712 N N . PRO A 1 89 ? 5.621 7.297 -17.996 1.00 92.06 89 PRO A N 1
ATOM 713 C CA . PRO A 1 89 ? 6.404 7.185 -19.220 1.00 92.06 89 PRO A CA 1
ATOM 714 C C . PRO A 1 89 ? 7.785 6.572 -18.967 1.00 92.06 89 PRO A C 1
ATOM 716 O O . PRO A 1 89 ? 8.566 7.042 -18.140 1.00 92.06 89 PRO A O 1
ATOM 719 N N . VAL A 1 90 ? 8.114 5.544 -19.747 1.00 91.88 90 VAL A N 1
ATOM 720 C CA . VAL A 1 90 ? 9.419 4.877 -19.706 1.00 91.88 90 VAL A CA 1
ATOM 721 C C . VAL A 1 90 ? 10.335 5.504 -20.753 1.00 91.88 90 VAL A C 1
ATOM 723 O O . VAL A 1 90 ? 9.954 5.678 -21.911 1.00 91.88 90 VAL A O 1
ATOM 726 N N . SER A 1 91 ? 11.559 5.852 -20.355 1.00 94.56 91 SER A N 1
ATOM 727 C CA . SER A 1 91 ? 12.559 6.394 -21.277 1.00 94.56 91 SER A CA 1
ATOM 728 C C . SER A 1 91 ? 13.010 5.342 -22.297 1.00 94.56 91 SER A C 1
ATOM 730 O O . SER A 1 91 ? 12.981 4.140 -22.030 1.00 94.56 91 SER A O 1
ATOM 732 N N . ALA A 1 92 ? 13.503 5.786 -23.456 1.00 93.88 92 ALA A N 1
ATOM 733 C CA . ALA A 1 92 ? 13.966 4.878 -24.509 1.00 93.88 92 ALA A CA 1
ATOM 734 C C . ALA A 1 92 ? 15.061 3.902 -24.031 1.00 93.88 92 ALA A C 1
ATOM 736 O O . ALA A 1 92 ? 15.066 2.745 -24.438 1.00 93.88 92 ALA A O 1
ATOM 737 N N . GLY A 1 93 ? 15.958 4.344 -23.139 1.00 94.31 93 GLY A N 1
ATOM 738 C CA . GLY A 1 93 ? 17.031 3.505 -22.589 1.00 94.31 93 GLY A CA 1
ATOM 739 C C . GLY A 1 93 ? 16.567 2.466 -21.563 1.00 94.31 93 GLY A C 1
ATOM 740 O O . GLY A 1 93 ? 17.263 1.481 -21.344 1.00 94.31 93 GLY A O 1
ATOM 741 N N . SER A 1 94 ? 15.394 2.661 -20.956 1.00 92.00 94 SER A N 1
ATOM 742 C CA . SER A 1 94 ? 14.810 1.730 -19.981 1.00 92.00 94 SER A CA 1
ATOM 743 C C . SER A 1 94 ? 13.735 0.829 -20.593 1.00 92.00 94 SER A C 1
ATOM 745 O O . SER A 1 94 ? 13.164 -0.017 -19.899 1.00 92.00 94 SER A O 1
ATOM 747 N N . LEU A 1 95 ? 13.433 0.996 -21.884 1.00 91.81 95 LEU A N 1
ATOM 748 C CA . LEU A 1 95 ? 12.418 0.208 -22.567 1.00 91.81 95 LEU A CA 1
ATOM 749 C C . LEU A 1 95 ? 12.805 -1.278 -22.566 1.00 91.81 95 LEU A C 1
ATOM 751 O O . LEU A 1 95 ? 13.927 -1.646 -22.901 1.00 91.81 95 LEU A O 1
ATOM 755 N N . GLY A 1 96 ? 11.873 -2.141 -22.162 1.00 91.44 96 GLY A N 1
ATOM 756 C CA . GLY A 1 96 ? 12.099 -3.587 -22.079 1.00 91.44 96 GLY A CA 1
ATOM 757 C C . GLY A 1 96 ? 12.917 -4.048 -20.866 1.00 91.44 96 GLY A C 1
ATOM 758 O O . GLY A 1 96 ? 12.995 -5.253 -20.626 1.00 91.44 96 GLY A O 1
ATOM 759 N N . LEU A 1 97 ? 13.457 -3.133 -20.049 1.00 93.69 97 LEU A N 1
ATOM 760 C CA . LEU A 1 97 ? 14.271 -3.489 -18.883 1.00 93.69 97 LEU A CA 1
ATOM 761 C C . LEU A 1 97 ? 13.478 -4.307 -17.851 1.00 93.69 97 LEU A C 1
ATOM 763 O O . LEU A 1 97 ? 14.005 -5.252 -17.272 1.00 93.69 97 LEU A O 1
ATOM 767 N N . THR A 1 98 ? 12.192 -3.999 -17.670 1.00 89.44 98 THR A N 1
ATOM 768 C CA . THR A 1 98 ? 11.285 -4.752 -16.790 1.00 89.44 98 THR A CA 1
ATOM 769 C C . THR A 1 98 ? 11.139 -6.213 -17.218 1.00 89.44 98 THR A C 1
ATOM 771 O O . THR A 1 98 ? 11.177 -7.104 -16.370 1.00 89.44 98 THR A O 1
ATOM 774 N N . HIS A 1 99 ? 11.029 -6.473 -18.524 1.00 93.31 99 HIS A N 1
ATOM 775 C CA . HIS A 1 99 ? 10.983 -7.835 -19.048 1.00 93.31 99 HIS A CA 1
ATOM 776 C C . HIS A 1 99 ? 12.345 -8.521 -18.925 1.00 93.31 99 HIS A C 1
ATOM 778 O O . HIS A 1 99 ? 12.420 -9.658 -18.473 1.00 93.31 99 HIS A O 1
ATOM 784 N N . PHE A 1 100 ? 13.424 -7.813 -19.258 1.00 94.62 100 PHE A N 1
ATOM 785 C CA . PHE A 1 100 ? 14.778 -8.357 -19.224 1.00 94.62 100 PHE A CA 1
ATOM 786 C C . PHE A 1 100 ? 15.241 -8.748 -17.811 1.00 94.62 100 PHE A C 1
ATOM 788 O O . PHE A 1 100 ? 15.762 -9.844 -17.623 1.00 94.62 100 PHE A O 1
ATOM 795 N N . LEU A 1 101 ? 15.046 -7.876 -16.816 1.00 94.19 101 LEU A N 1
ATOM 796 C CA . LEU A 1 101 ? 15.519 -8.110 -15.447 1.00 94.19 101 LEU A CA 1
ATOM 797 C C . LEU A 1 101 ? 14.602 -9.044 -14.651 1.00 94.19 101 LEU A C 1
ATOM 799 O O . LEU A 1 101 ? 15.090 -9.876 -13.889 1.00 94.19 101 LEU A O 1
ATOM 803 N N . ASN A 1 102 ? 13.284 -8.901 -14.818 1.00 88.31 102 ASN A N 1
ATOM 804 C CA . ASN A 1 102 ? 12.303 -9.547 -13.940 1.00 88.31 102 ASN A CA 1
ATOM 805 C C . ASN A 1 102 ? 11.445 -10.603 -14.655 1.00 88.31 102 ASN A C 1
ATOM 807 O O . ASN A 1 102 ? 10.593 -11.221 -14.025 1.00 88.31 102 ASN A O 1
ATOM 811 N N . GLY A 1 103 ? 11.609 -10.794 -15.969 1.00 92.50 103 GLY A N 1
ATOM 812 C CA . GLY A 1 103 ? 10.788 -11.718 -16.762 1.00 92.50 103 GLY A CA 1
ATOM 813 C C . GLY A 1 103 ? 9.339 -11.261 -16.967 1.00 92.50 103 GLY A C 1
ATOM 814 O O . GLY A 1 103 ? 8.526 -12.008 -17.504 1.00 92.50 103 GLY A O 1
ATOM 815 N N . ILE A 1 104 ? 8.993 -10.036 -16.563 1.00 91.38 104 ILE A N 1
ATOM 816 C CA . ILE A 1 104 ? 7.624 -9.515 -16.628 1.00 91.38 104 ILE A CA 1
ATOM 817 C C . ILE A 1 104 ? 7.338 -9.053 -18.061 1.00 91.38 104 ILE A C 1
ATOM 819 O O . ILE A 1 104 ? 7.805 -7.997 -18.486 1.00 91.38 104 ILE A O 1
ATOM 823 N N . ASN A 1 105 ? 6.608 -9.867 -18.822 1.00 93.12 105 ASN A N 1
ATOM 824 C CA . ASN A 1 105 ? 6.154 -9.535 -20.174 1.00 93.12 105 ASN A CA 1
ATOM 825 C C . ASN A 1 105 ? 4.863 -8.692 -20.160 1.00 93.12 105 ASN A C 1
ATOM 827 O O . ASN A 1 105 ? 4.255 -8.466 -19.111 1.00 93.12 105 ASN A O 1
ATOM 831 N N . ASP A 1 106 ? 4.438 -8.223 -21.334 1.00 92.56 106 ASP A N 1
ATOM 832 C CA . ASP A 1 106 ? 3.262 -7.356 -21.451 1.00 92.56 106 ASP A CA 1
ATOM 833 C C . ASP A 1 106 ? 1.948 -8.055 -21.064 1.00 92.56 106 ASP A C 1
ATOM 835 O O . ASP A 1 106 ? 1.070 -7.408 -20.495 1.00 92.56 106 ASP A O 1
ATOM 839 N N . ASP A 1 107 ? 1.838 -9.375 -21.245 1.00 95.00 107 ASP A N 1
ATOM 840 C CA . ASP A 1 107 ? 0.668 -10.146 -20.802 1.00 95.00 107 ASP A CA 1
ATOM 841 C C . ASP A 1 107 ? 0.523 -10.131 -19.274 1.00 95.00 107 ASP A C 1
ATOM 843 O O . ASP A 1 107 ? -0.568 -9.906 -18.743 1.00 95.00 107 ASP A O 1
ATOM 847 N N . LEU A 1 108 ? 1.629 -10.310 -18.541 1.00 92.31 108 LEU A N 1
ATOM 848 C CA . LEU A 1 108 ? 1.648 -10.213 -17.080 1.00 92.31 108 LEU A CA 1
ATOM 849 C C . LEU A 1 108 ? 1.317 -8.792 -16.613 1.00 92.31 108 LEU A C 1
ATOM 851 O O . LEU A 1 108 ? 0.553 -8.622 -15.659 1.00 92.31 108 LEU A O 1
ATOM 855 N N . ARG A 1 109 ? 1.831 -7.770 -17.310 1.00 91.19 109 ARG A N 1
ATOM 856 C CA . ARG A 1 109 ? 1.490 -6.366 -17.030 1.00 91.19 109 ARG A CA 1
ATOM 857 C C . ARG A 1 109 ? -0.002 -6.122 -17.223 1.00 91.19 109 ARG A C 1
ATOM 859 O O . ARG A 1 109 ? -0.639 -5.546 -16.344 1.00 91.19 109 ARG A O 1
ATOM 866 N N . GLN A 1 110 ? -0.578 -6.588 -18.329 1.00 93.88 110 GLN A N 1
ATOM 867 C CA . GLN A 1 110 ? -1.999 -6.412 -18.615 1.00 93.88 110 GLN A CA 1
ATOM 868 C C . GLN A 1 110 ? -2.887 -7.191 -17.637 1.00 93.88 110 GLN A C 1
ATOM 870 O O . GLN A 1 110 ? -3.905 -6.668 -17.184 1.00 93.88 110 GLN A O 1
ATOM 875 N N . SER A 1 111 ? -2.490 -8.404 -17.251 1.00 94.50 111 SER A N 1
ATOM 876 C CA . SER A 1 111 ? -3.174 -9.178 -16.212 1.00 94.50 111 SER 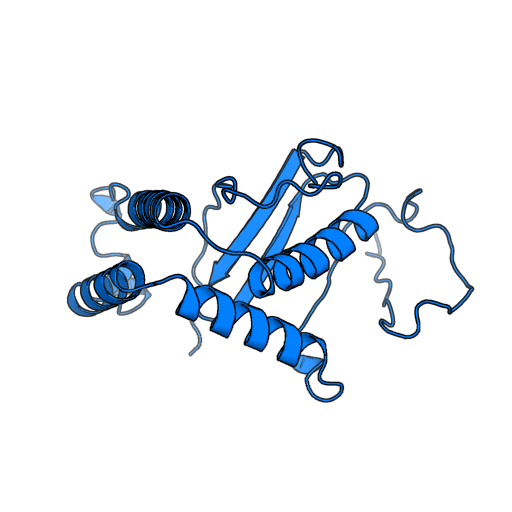A CA 1
ATOM 877 C C . SER A 1 111 ? -3.216 -8.417 -14.882 1.00 94.50 111 SER A C 1
ATOM 879 O O . SER A 1 111 ? -4.287 -8.259 -14.295 1.00 94.50 111 SER A O 1
ATOM 881 N N . HIS A 1 112 ? -2.083 -7.856 -14.445 1.00 89.88 112 HIS A N 1
ATOM 882 C CA . HIS A 1 112 ? -2.022 -7.049 -13.226 1.00 89.88 112 HIS A CA 1
ATOM 883 C C . HIS A 1 112 ? -2.917 -5.801 -13.312 1.00 89.88 112 HIS A C 1
ATOM 885 O O . HIS A 1 112 ? -3.671 -5.519 -12.382 1.00 89.88 112 HIS A O 1
ATOM 891 N N . ARG A 1 113 ? -2.926 -5.097 -14.455 1.00 93.12 113 ARG A N 1
ATOM 892 C CA . ARG A 1 113 ? -3.839 -3.961 -14.690 1.00 93.12 113 ARG A CA 1
ATOM 893 C C . ARG A 1 113 ? -5.304 -4.358 -14.530 1.00 93.12 113 ARG A C 1
ATOM 895 O O . ARG A 1 113 ? -6.058 -3.641 -13.878 1.00 93.12 113 ARG A O 1
ATOM 902 N N . ASN A 1 114 ? -5.704 -5.500 -15.089 1.00 94.25 114 ASN A N 1
ATOM 903 C CA . ASN A 1 114 ? -7.077 -5.996 -14.982 1.00 94.25 114 ASN A CA 1
ATOM 904 C C . ASN A 1 114 ? -7.445 -6.320 -13.526 1.00 94.25 114 ASN A C 1
ATOM 906 O O . ASN A 1 114 ? -8.554 -6.013 -13.090 1.00 94.25 114 ASN A O 1
ATOM 910 N N . GLN A 1 115 ? -6.507 -6.883 -12.757 1.00 91.75 115 GLN A N 1
ATOM 911 C CA . GLN A 1 115 ? -6.701 -7.141 -11.329 1.00 91.75 115 GLN A CA 1
ATOM 912 C C . GLN A 1 115 ? -6.919 -5.837 -10.554 1.00 91.75 115 GLN A C 1
ATOM 914 O O . GLN A 1 115 ? -7.922 -5.725 -9.854 1.00 91.75 115 GLN A O 1
ATOM 919 N N . VAL A 1 116 ? -6.060 -4.826 -10.741 1.00 90.44 116 VAL A N 1
ATOM 920 C CA . VAL A 1 116 ? -6.227 -3.493 -10.128 1.00 90.44 116 VAL A CA 1
ATOM 921 C C . VAL A 1 116 ? -7.567 -2.864 -10.525 1.00 90.44 116 VAL A C 1
ATOM 923 O O . VAL A 1 116 ? -8.284 -2.321 -9.685 1.00 90.44 116 VAL A O 1
ATOM 926 N N . PHE A 1 117 ? -7.954 -2.987 -11.796 1.00 91.75 117 PHE A N 1
ATOM 927 C CA . PHE A 1 117 ? -9.222 -2.461 -12.296 1.00 91.75 117 PHE A CA 1
ATOM 928 C C . PHE A 1 117 ? -10.437 -3.113 -11.617 1.00 91.75 117 PHE A C 1
ATOM 930 O O . PHE A 1 117 ? -11.414 -2.423 -11.323 1.00 91.75 117 PHE A O 1
ATOM 937 N N . SER A 1 118 ? -10.357 -4.414 -11.319 1.00 93.44 118 SER A N 1
ATOM 938 C CA . SER A 1 118 ? -11.423 -5.192 -10.671 1.00 93.44 118 SER A CA 1
ATOM 939 C C . SER A 1 118 ? -11.574 -4.974 -9.160 1.00 93.44 118 SER A C 1
ATOM 941 O O . SER A 1 118 ? -12.537 -5.471 -8.589 1.00 93.44 118 SER A O 1
ATOM 943 N N . VAL A 1 119 ? -10.662 -4.245 -8.502 1.00 90.69 119 VAL A N 1
ATOM 944 C CA . VAL A 1 119 ? -10.726 -4.022 -7.045 1.00 90.69 119 VAL A CA 1
ATOM 945 C C . VAL A 1 119 ? -12.010 -3.285 -6.656 1.00 90.69 119 VAL A C 1
ATOM 947 O O . VAL A 1 119 ? -12.349 -2.263 -7.251 1.00 90.69 119 VAL A O 1
ATOM 950 N N . ASP A 1 120 ? -12.695 -3.765 -5.626 1.00 90.94 120 ASP A N 1
ATOM 951 C CA . ASP A 1 120 ? -13.900 -3.158 -5.061 1.00 90.94 120 ASP A CA 1
ATOM 952 C C . ASP A 1 120 ? -13.782 -2.978 -3.537 1.00 90.94 120 ASP A C 1
ATOM 954 O O . ASP A 1 120 ? -12.785 -3.361 -2.918 1.00 90.94 120 ASP A O 1
ATOM 958 N N . ALA A 1 121 ? -14.803 -2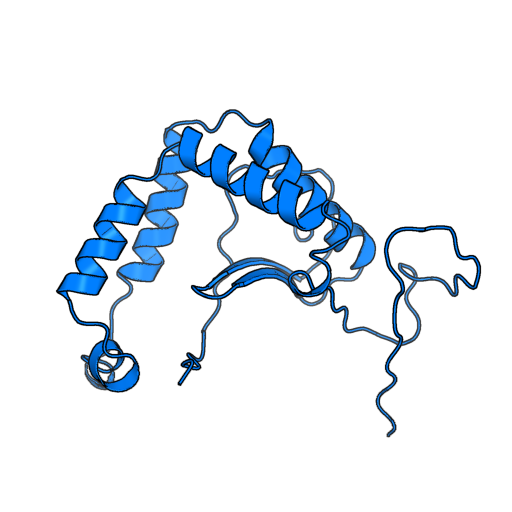.367 -2.930 1.00 90.81 121 ALA A N 1
ATOM 959 C CA . ALA A 1 121 ? -14.832 -2.087 -1.497 1.00 90.81 121 ALA A CA 1
ATOM 960 C C . ALA A 1 121 ? -14.741 -3.366 -0.650 1.00 90.81 121 ALA A C 1
ATOM 962 O O . ALA A 1 121 ? -14.020 -3.388 0.349 1.00 90.81 121 ALA A O 1
ATOM 963 N N . SER A 1 122 ? -15.434 -4.440 -1.052 1.00 92.75 122 SER A N 1
ATOM 964 C CA . SER A 1 122 ? -15.378 -5.731 -0.355 1.00 92.75 122 SER A CA 1
ATOM 965 C C . SER A 1 122 ? -13.961 -6.279 -0.321 1.00 92.75 122 SER A C 1
ATOM 967 O O . SER A 1 122 ? -13.479 -6.681 0.734 1.00 92.75 122 SER A O 1
ATOM 969 N N . ARG A 1 123 ? -13.244 -6.215 -1.446 1.00 89.88 123 ARG A N 1
ATOM 970 C CA . ARG A 1 123 ? -11.883 -6.727 -1.524 1.00 89.88 123 ARG A CA 1
ATOM 971 C C . ARG A 1 123 ? -10.916 -5.953 -0.633 1.00 89.88 123 ARG A C 1
ATOM 973 O O . ARG A 1 123 ? -10.002 -6.559 -0.076 1.00 89.88 123 ARG A O 1
ATOM 980 N N . LEU A 1 124 ? -11.104 -4.640 -0.492 1.00 88.38 124 LEU A N 1
ATOM 981 C CA . LEU A 1 124 ? -10.303 -3.819 0.419 1.00 88.38 124 LEU A CA 1
ATOM 982 C C . LEU A 1 124 ? -10.522 -4.234 1.880 1.00 88.38 124 LEU A C 1
ATOM 984 O O . LEU A 1 124 ? -9.544 -4.441 2.601 1.00 88.38 124 LEU A O 1
ATOM 988 N N . LYS A 1 125 ? -11.781 -4.445 2.288 1.00 90.12 125 LYS A N 1
ATOM 989 C CA . LYS A 1 125 ? -12.122 -4.927 3.637 1.00 90.12 125 LYS A CA 1
ATOM 990 C C . LYS A 1 125 ? -11.550 -6.315 3.911 1.00 90.12 125 LYS A C 1
ATOM 992 O O . LYS A 1 125 ? -10.867 -6.497 4.916 1.00 90.12 125 LYS A O 1
ATOM 997 N N . ASP A 1 126 ? -11.718 -7.250 2.976 1.00 90.75 126 ASP A N 1
ATOM 998 C CA . ASP A 1 126 ? -11.182 -8.613 3.086 1.00 90.75 126 ASP A CA 1
ATOM 999 C C . ASP A 1 126 ? -9.665 -8.624 3.334 1.00 90.75 126 ASP A C 1
ATOM 1001 O O . ASP A 1 126 ? -9.141 -9.449 4.086 1.00 90.75 126 ASP A O 1
ATOM 1005 N N . ILE A 1 127 ? -8.923 -7.746 2.650 1.00 88.69 127 ILE A N 1
ATOM 1006 C CA . ILE A 1 127 ? -7.470 -7.647 2.812 1.00 88.69 127 ILE A CA 1
ATOM 1007 C C . ILE A 1 127 ? -7.114 -6.983 4.145 1.00 88.69 127 ILE A C 1
ATOM 1009 O O . ILE A 1 127 ? -6.218 -7.481 4.827 1.00 88.69 127 ILE A O 1
ATOM 1013 N N . ALA A 1 128 ? -7.819 -5.924 4.552 1.00 87.38 128 ALA A N 1
ATOM 1014 C CA . ALA A 1 128 ? -7.606 -5.278 5.847 1.00 87.38 128 ALA A CA 1
ATOM 1015 C C . ALA A 1 128 ? -7.829 -6.255 7.017 1.00 87.38 128 ALA A C 1
ATOM 1017 O O . ALA A 1 128 ? -6.992 -6.348 7.917 1.00 87.38 128 ALA A O 1
ATOM 1018 N N . GLU A 1 129 ? -8.888 -7.067 6.962 1.00 89.25 129 GLU A N 1
ATOM 1019 C CA . GLU A 1 129 ? -9.155 -8.119 7.949 1.00 89.25 129 GLU A CA 1
ATOM 1020 C C . GLU A 1 129 ? -8.030 -9.155 8.004 1.00 89.25 129 GLU A C 1
ATOM 1022 O O . GLU A 1 129 ? -7.548 -9.492 9.087 1.00 89.25 129 GLU A O 1
ATOM 1027 N N . LYS A 1 130 ? -7.550 -9.621 6.845 1.00 86.19 130 LYS A N 1
ATOM 1028 C CA . LYS A 1 130 ? -6.420 -10.561 6.774 1.00 86.19 130 LYS A CA 1
ATOM 1029 C C . LYS A 1 130 ? -5.141 -9.980 7.370 1.00 86.19 130 LYS A C 1
ATOM 1031 O O . LYS A 1 130 ? -4.388 -10.717 8.005 1.00 86.19 130 LYS A O 1
ATOM 1036 N N . ILE A 1 131 ? -4.883 -8.686 7.178 1.00 83.25 131 ILE A N 1
ATOM 1037 C CA . ILE A 1 131 ? -3.735 -8.011 7.795 1.00 83.25 131 ILE A CA 1
ATOM 1038 C C . ILE A 1 131 ? -3.891 -8.017 9.322 1.00 83.25 131 ILE A C 1
ATOM 1040 O O . ILE A 1 131 ? -2.972 -8.445 10.016 1.00 83.25 131 ILE A O 1
ATOM 1044 N N . VAL A 1 132 ? -5.057 -7.643 9.863 1.00 83.19 132 VAL A N 1
ATOM 1045 C CA . VAL A 1 132 ? -5.294 -7.645 11.322 1.00 83.19 132 VAL A CA 1
ATOM 1046 C C . VAL A 1 132 ? -5.213 -9.046 11.930 1.00 83.19 132 VAL A C 1
ATOM 1048 O O . VAL A 1 132 ? -4.663 -9.207 13.021 1.00 83.19 132 VAL A O 1
ATOM 1051 N N . GLN A 1 133 ? -5.714 -10.068 11.236 1.00 82.75 133 GLN A N 1
ATOM 1052 C CA . GLN A 1 133 ? -5.607 -11.463 11.676 1.00 82.75 133 GLN A CA 1
ATOM 1053 C C . GLN A 1 133 ? -4.145 -11.911 11.784 1.00 82.75 133 GLN A C 1
ATOM 1055 O O . GLN A 1 133 ? -3.763 -12.505 12.794 1.00 82.75 133 GLN A O 1
ATOM 1060 N N . LYS A 1 134 ? -3.311 -11.567 10.793 1.00 77.44 134 LYS A N 1
ATOM 1061 C CA . LYS A 1 134 ? -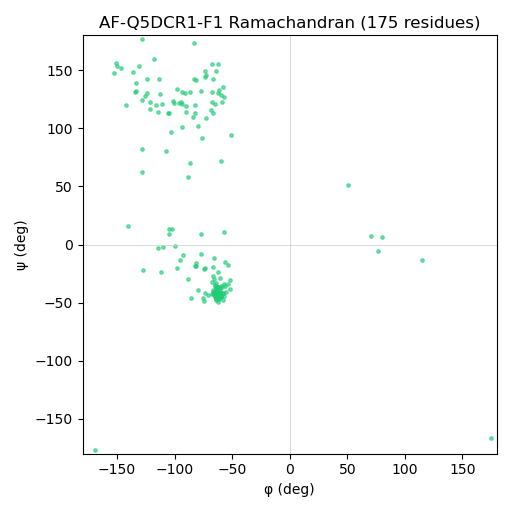1.865 -11.836 10.832 1.00 77.44 134 LYS A CA 1
ATOM 1062 C C . LYS A 1 134 ? -1.161 -11.073 11.953 1.00 77.44 134 LYS A C 1
ATOM 1064 O O . LYS A 1 134 ? -0.313 -11.644 12.624 1.00 77.44 134 LYS A O 1
ATOM 1069 N N . LEU A 1 135 ? -1.547 -9.819 12.202 1.00 72.75 135 LEU A N 1
ATOM 1070 C CA . LEU A 1 135 ? -1.014 -9.015 13.312 1.00 72.75 135 LEU A CA 1
ATOM 1071 C C . LEU A 1 135 ? -1.405 -9.562 14.697 1.00 72.75 135 LEU A C 1
ATOM 1073 O O . LEU A 1 135 ? -0.704 -9.317 15.673 1.00 72.75 135 LEU A O 1
ATOM 1077 N N . SER A 1 136 ? -2.535 -10.267 14.803 1.00 70.50 136 SER A N 1
ATOM 1078 C CA . SER A 1 136 ? -3.080 -10.740 16.086 1.00 70.50 136 SER A CA 1
ATOM 1079 C C . SER A 1 136 ? -2.688 -12.179 16.431 1.00 70.50 136 SER A C 1
ATOM 1081 O O . SER A 1 136 ? -2.900 -12.602 17.566 1.00 70.50 136 SER A O 1
ATOM 1083 N N . SER A 1 137 ? -2.153 -12.939 15.473 1.00 66.50 137 SER A N 1
ATOM 1084 C CA . SER A 1 137 ? -1.842 -14.361 15.638 1.00 66.50 137 SER A CA 1
ATOM 1085 C C . SER A 1 137 ? -0.482 -14.545 16.334 1.00 66.50 137 SER A C 1
ATOM 1087 O O . SER A 1 137 ? 0.546 -14.244 15.729 1.00 66.50 137 SER A O 1
ATOM 1089 N N . PRO A 1 138 ? -0.427 -15.084 17.572 1.00 56.78 138 PRO A N 1
ATOM 1090 C CA . PRO A 1 138 ? 0.816 -15.193 18.350 1.00 56.78 138 PRO A CA 1
ATOM 1091 C C . PRO A 1 138 ? 1.859 -16.149 17.755 1.00 56.78 138 PRO A C 1
ATOM 1093 O O . PRO A 1 138 ? 2.989 -16.202 18.221 1.00 56.78 138 PRO A O 1
ATOM 1096 N N . SER A 1 139 ? 1.483 -16.949 16.758 1.00 57.44 139 SER A N 1
ATOM 1097 C CA . SER A 1 139 ? 2.373 -17.864 16.039 1.00 57.44 139 SER A CA 1
ATOM 1098 C C . SER A 1 139 ? 2.988 -17.254 14.774 1.00 57.44 139 SER A C 1
ATOM 1100 O O . SER A 1 139 ? 3.872 -17.866 14.192 1.00 57.44 139 SER A O 1
ATOM 1102 N N . ASP A 1 140 ? 2.537 -16.068 14.344 1.00 54.97 140 ASP A N 1
ATOM 1103 C CA . ASP A 1 140 ? 2.940 -15.431 13.080 1.00 54.97 140 ASP A CA 1
ATOM 1104 C C . ASP A 1 140 ? 3.920 -14.259 13.267 1.00 54.97 140 ASP A C 1
ATOM 1106 O O . ASP A 1 140 ? 4.197 -13.532 12.310 1.00 54.97 140 ASP A O 1
ATOM 1110 N N . PHE A 1 141 ? 4.518 -14.097 14.458 1.00 53.34 141 PHE A N 1
ATOM 1111 C CA . PHE A 1 141 ? 5.544 -13.070 14.725 1.00 53.34 141 PHE A CA 1
ATOM 1112 C C . PHE A 1 141 ? 6.728 -13.105 13.741 1.00 53.34 141 PHE A C 1
ATOM 1114 O O . PHE A 1 141 ? 7.448 -12.124 13.607 1.00 53.34 141 PHE A O 1
ATOM 1121 N N . HIS A 1 142 ? 6.921 -14.205 13.009 1.00 55.22 142 HIS A N 1
ATOM 1122 C CA . HIS A 1 142 ? 7.924 -14.325 11.947 1.00 55.22 142 HIS A CA 1
ATOM 1123 C C . HIS A 1 142 ? 7.645 -13.429 10.723 1.00 55.22 142 HIS A C 1
ATOM 1125 O O . HIS A 1 142 ? 8.549 -13.186 9.930 1.00 55.22 142 HIS A O 1
ATOM 1131 N N . ASN A 1 143 ? 6.400 -12.970 10.543 1.00 67.50 143 ASN A N 1
ATOM 1132 C CA . ASN A 1 143 ? 5.926 -12.309 9.323 1.00 67.50 143 ASN A CA 1
ATOM 1133 C C . ASN A 1 143 ? 5.655 -10.806 9.493 1.00 67.50 143 ASN A C 1
ATOM 1135 O O . ASN A 1 143 ? 5.264 -10.145 8.531 1.00 67.50 143 ASN A O 1
ATOM 1139 N N . VAL A 1 144 ? 5.835 -10.267 10.701 1.00 74.56 144 VAL A N 1
ATOM 1140 C CA . VAL A 1 144 ? 5.617 -8.852 11.019 1.00 74.56 144 VAL A CA 1
ATOM 1141 C C . VAL A 1 144 ? 6.862 -8.328 11.717 1.00 74.56 144 VAL A C 1
ATOM 1143 O O . VAL A 1 144 ? 7.284 -8.870 12.732 1.00 74.56 144 VAL A O 1
ATOM 1146 N N . GLY A 1 145 ? 7.448 -7.267 11.170 1.00 78.38 145 GLY A N 1
ATOM 1147 C CA . GLY A 1 145 ? 8.609 -6.600 11.747 1.00 78.38 145 GLY A CA 1
ATOM 1148 C C . GLY A 1 145 ? 8.323 -5.123 11.968 1.00 78.38 145 GLY A C 1
ATOM 1149 O O . GLY A 1 145 ? 7.675 -4.481 11.144 1.00 78.38 145 GLY A O 1
ATOM 1150 N N . CYS A 1 146 ? 8.837 -4.586 13.069 1.00 80.19 146 CYS A N 1
ATOM 1151 C CA . CYS A 1 146 ? 8.813 -3.163 13.364 1.00 80.19 146 CYS A CA 1
ATOM 1152 C C . CYS A 1 146 ? 10.244 -2.701 13.638 1.00 80.19 146 CYS A C 1
ATOM 1154 O O . CYS A 1 146 ? 10.947 -3.299 14.448 1.00 80.19 146 CYS A O 1
ATOM 1156 N N . VAL A 1 147 ? 10.682 -1.654 12.941 1.00 84.62 147 VAL A N 1
ATOM 1157 C CA . VAL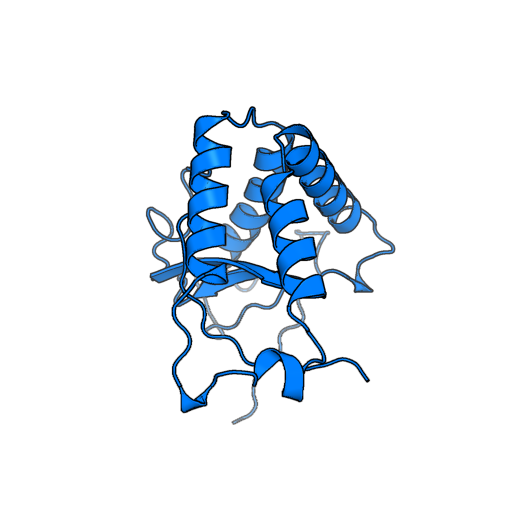 A 1 147 ? 12.023 -1.084 13.092 1.00 84.62 147 VAL A CA 1
ATOM 1158 C C . VAL A 1 147 ? 11.894 0.425 13.165 1.00 84.62 147 VAL A C 1
ATOM 1160 O O . VAL A 1 147 ? 11.251 1.041 12.318 1.00 84.62 147 VAL A O 1
ATOM 1163 N N . VAL A 1 148 ? 12.542 1.018 14.164 1.00 83.56 148 VAL A N 1
ATOM 1164 C CA . VAL A 1 148 ? 12.599 2.466 14.351 1.00 83.56 148 VAL A CA 1
ATOM 1165 C C . VAL A 1 148 ? 14.060 2.886 14.412 1.00 83.56 148 VAL A C 1
ATOM 1167 O O . VAL A 1 148 ? 14.856 2.297 15.139 1.00 83.56 148 VAL A O 1
ATOM 1170 N N . LEU A 1 149 ? 14.416 3.903 13.629 1.00 83.69 149 LEU A N 1
ATOM 1171 C CA . LEU A 1 149 ? 15.760 4.472 13.590 1.00 83.69 149 LEU A CA 1
ATOM 1172 C C . LEU A 1 149 ? 15.693 5.918 14.074 1.00 83.69 149 LEU A C 1
ATOM 1174 O O . LEU A 1 149 ? 15.003 6.742 13.475 1.00 83.69 149 LEU A O 1
ATOM 1178 N N . GLY A 1 150 ? 16.418 6.232 15.144 1.00 81.94 150 GLY A N 1
ATOM 1179 C CA . GLY A 1 150 ? 16.413 7.565 15.737 1.00 81.94 150 GLY A CA 1
ATOM 1180 C C . GLY A 1 150 ? 17.505 7.764 16.790 1.00 81.94 150 GLY A C 1
ATOM 1181 O O . GLY A 1 150 ? 18.350 6.885 16.971 1.00 81.94 150 GLY A O 1
ATOM 1182 N N . PRO A 1 151 ? 17.532 8.938 17.445 1.00 80.50 151 PRO A N 1
ATOM 1183 C CA . PRO A 1 151 ? 18.518 9.252 18.478 1.00 80.50 151 PRO A CA 1
ATOM 1184 C C . PRO A 1 151 ? 18.372 8.323 19.686 1.00 80.50 151 PRO A C 1
ATOM 1186 O O . PRO A 1 151 ? 17.267 7.922 20.013 1.00 80.50 151 PRO A O 1
ATOM 1189 N N . GLU A 1 152 ? 19.461 8.019 20.395 1.00 71.56 152 GLU A N 1
ATOM 1190 C CA . GLU A 1 152 ? 19.424 7.117 21.563 1.00 71.56 152 GLU A CA 1
ATOM 1191 C C . GLU A 1 152 ? 18.361 7.525 22.598 1.00 71.56 152 GLU A C 1
ATOM 1193 O O . GLU A 1 152 ? 17.653 6.677 23.145 1.00 71.56 152 GLU A O 1
ATOM 1198 N N . THR A 1 153 ? 18.196 8.832 22.799 1.00 69.88 153 THR A N 1
ATOM 1199 C CA . THR A 1 153 ? 17.156 9.418 23.639 1.00 69.88 153 THR A CA 1
ATOM 1200 C C . THR A 1 153 ? 16.155 10.193 22.786 1.00 69.88 153 THR A C 1
ATOM 1202 O O . THR A 1 153 ? 16.523 11.050 21.981 1.00 69.88 153 THR A O 1
ATOM 1205 N N . ASN A 1 154 ? 14.868 9.911 22.982 1.00 68.56 154 ASN A N 1
ATOM 1206 C CA . ASN A 1 154 ? 13.764 10.673 22.410 1.00 68.56 154 ASN A CA 1
ATOM 1207 C C . ASN A 1 154 ? 12.703 10.892 23.500 1.00 68.56 154 ASN A C 1
ATOM 1209 O O . ASN A 1 154 ? 12.539 10.056 24.384 1.00 68.56 154 ASN A O 1
ATOM 1213 N N . LEU A 1 155 ? 11.981 12.011 23.443 1.00 67.81 155 LEU A N 1
ATOM 1214 C CA . LEU A 1 155 ? 10.849 12.280 24.331 1.00 67.81 155 LEU A CA 1
ATOM 1215 C C . LEU A 1 155 ? 9.738 11.225 24.173 1.00 67.81 155 LEU A C 1
ATOM 1217 O O . LEU A 1 155 ? 9.005 10.960 25.118 1.00 67.81 155 LEU A O 1
ATOM 1221 N N . ASP A 1 156 ? 9.634 10.640 22.977 1.00 65.69 156 ASP A N 1
ATOM 1222 C CA . ASP A 1 156 ? 8.614 9.655 22.597 1.00 65.69 156 ASP A CA 1
ATOM 1223 C C . ASP A 1 156 ? 8.935 8.218 23.069 1.00 65.69 156 ASP A C 1
ATOM 1225 O O . ASP A 1 156 ? 8.044 7.377 23.194 1.00 65.69 156 ASP A O 1
ATOM 1229 N N . TRP A 1 157 ? 10.205 7.942 23.396 1.00 64.62 157 TRP A N 1
ATOM 1230 C CA . TRP A 1 157 ? 10.626 6.756 24.145 1.00 64.62 157 TRP A CA 1
ATOM 1231 C C . TRP A 1 157 ? 11.490 7.188 25.333 1.00 64.62 157 TRP A C 1
ATOM 1233 O O . TRP A 1 157 ? 12.719 7.189 25.307 1.00 64.62 157 TRP A O 1
ATOM 1243 N N . THR A 1 158 ? 10.857 7.601 26.425 1.00 50.50 158 THR A N 1
ATOM 1244 C CA . THR A 1 158 ? 11.585 7.723 27.693 1.00 50.50 158 THR A CA 1
ATOM 1245 C C . THR A 1 158 ? 12.105 6.351 28.122 1.00 50.50 158 THR A C 1
ATOM 1247 O O . THR A 1 158 ? 11.572 5.331 27.695 1.00 50.50 158 THR A O 1
ATOM 1250 N N . ASN A 1 159 ? 13.176 6.330 28.923 1.00 50.62 159 ASN A N 1
ATOM 1251 C CA . ASN A 1 159 ? 13.809 5.127 29.478 1.00 50.62 159 ASN A CA 1
ATOM 1252 C C . ASN A 1 159 ? 12.830 4.305 30.341 1.00 50.62 159 ASN A C 1
ATOM 1254 O O . ASN A 1 159 ? 12.945 4.287 31.564 1.00 50.62 159 ASN A O 1
ATOM 1258 N N . ASP A 1 160 ? 11.870 3.637 29.710 1.00 47.38 160 ASP A N 1
ATOM 1259 C CA . ASP A 1 160 ? 10.969 2.693 30.346 1.00 47.38 160 ASP A CA 1
ATOM 1260 C C . ASP A 1 160 ? 11.747 1.403 30.590 1.00 47.38 160 ASP A C 1
ATOM 1262 O O . ASP A 1 160 ? 11.858 0.517 29.749 1.00 47.38 160 ASP A O 1
ATOM 1266 N N . THR A 1 161 ? 12.337 1.339 31.778 1.00 45.94 161 THR A N 1
ATOM 1267 C CA . THR A 1 161 ? 12.660 0.092 32.476 1.00 45.94 161 THR A CA 1
ATOM 1268 C C . THR A 1 161 ? 11.417 -0.527 33.131 1.00 45.94 161 THR A C 1
ATOM 1270 O O . THR A 1 161 ? 11.547 -1.464 33.914 1.00 45.94 161 THR A O 1
ATOM 1273 N N . SER A 1 162 ? 10.222 0.000 32.856 1.00 44.59 162 SER A N 1
ATOM 1274 C CA . SER A 1 162 ? 8.939 -0.584 33.243 1.00 44.59 162 SER A CA 1
ATOM 1275 C C . SER A 1 162 ? 8.296 -1.248 32.032 1.00 44.59 162 SER A C 1
ATOM 1277 O O . SER A 1 162 ? 7.656 -0.602 31.207 1.00 44.59 162 SER A O 1
ATOM 1279 N N . ASP A 1 163 ? 8.495 -2.559 31.948 1.00 48.50 163 ASP A N 1
ATOM 1280 C CA . ASP A 1 163 ? 7.695 -3.489 31.160 1.00 48.50 163 ASP A CA 1
ATOM 1281 C C . ASP A 1 163 ? 6.190 -3.309 31.454 1.00 48.50 163 ASP A C 1
ATOM 1283 O O . ASP A 1 163 ? 5.676 -3.918 32.391 1.00 48.50 163 ASP A O 1
ATOM 1287 N N . ASP A 1 164 ? 5.466 -2.503 30.670 1.00 43.50 164 ASP A N 1
ATOM 1288 C CA . ASP A 1 164 ? 3.988 -2.529 30.693 1.00 43.50 164 ASP A CA 1
ATOM 1289 C C . ASP A 1 164 ? 3.314 -2.382 29.315 1.00 43.50 164 ASP A C 1
ATOM 1291 O O . ASP A 1 164 ? 2.108 -2.190 29.221 1.00 43.50 164 ASP A O 1
ATOM 1295 N N . ASP A 1 165 ? 4.059 -2.564 28.219 1.00 47.19 165 ASP A N 1
ATOM 1296 C CA . ASP A 1 165 ? 3.466 -2.919 26.922 1.00 47.19 165 ASP A CA 1
ATOM 1297 C C . ASP A 1 165 ? 3.802 -4.385 26.630 1.00 47.19 165 ASP A C 1
ATOM 1299 O O . ASP A 1 165 ? 4.725 -4.722 25.892 1.00 47.19 165 ASP A O 1
ATOM 1303 N N . SER A 1 166 ? 3.021 -5.279 27.239 1.00 46.66 166 SER A N 1
ATOM 1304 C CA . SER A 1 166 ? 3.115 -6.753 27.181 1.00 46.66 166 SER A CA 1
ATOM 1305 C C . SER A 1 166 ? 3.053 -7.392 25.777 1.00 46.66 166 SER A C 1
ATOM 1307 O O . SER A 1 166 ? 2.914 -8.609 25.652 1.00 46.66 166 SER A O 1
ATOM 1309 N N . LYS A 1 167 ? 3.145 -6.601 24.703 1.00 48.91 167 LYS A N 1
ATOM 1310 C CA . LYS A 1 167 ? 2.918 -7.038 23.323 1.00 48.91 167 LYS A CA 1
ATOM 1311 C C . LYS A 1 167 ? 4.164 -7.040 22.437 1.00 48.91 167 LYS A C 1
ATOM 1313 O O . LYS A 1 167 ? 4.188 -7.805 21.477 1.00 48.91 167 LYS A O 1
ATOM 1318 N N . PHE A 1 168 ? 5.194 -6.245 22.749 1.00 51.75 168 PHE A N 1
ATOM 1319 C CA . PHE A 1 168 ? 6.400 -6.148 21.919 1.00 51.75 168 PHE A CA 1
ATOM 1320 C C . PHE A 1 168 ? 7.669 -6.019 22.763 1.00 51.75 168 PHE A C 1
ATOM 1322 O O . PHE A 1 168 ? 7.842 -5.057 23.507 1.00 51.75 168 PHE A O 1
ATOM 1329 N N . THR A 1 169 ? 8.589 -6.971 22.612 1.00 57.53 169 THR A N 1
ATOM 1330 C CA . THR A 1 169 ? 9.934 -6.888 23.192 1.00 57.53 169 THR A CA 1
ATOM 1331 C C . THR A 1 169 ? 10.818 -6.080 22.244 1.00 57.53 169 THR A C 1
ATOM 1333 O O . THR A 1 169 ? 11.128 -6.533 21.144 1.00 57.53 169 THR A O 1
ATOM 1336 N N . TRP A 1 170 ? 11.198 -4.864 22.634 1.00 66.31 170 TRP A N 1
ATOM 1337 C CA . TRP A 1 170 ? 12.076 -4.022 21.822 1.00 66.31 170 TRP A CA 1
ATOM 1338 C C . TRP A 1 170 ? 13.541 -4.402 22.037 1.00 66.31 170 TRP A C 1
ATOM 1340 O O . TRP A 1 170 ? 14.063 -4.286 23.144 1.00 66.31 170 TRP A O 1
ATOM 1350 N N . GLU A 1 171 ? 14.231 -4.801 20.970 1.00 70.44 171 GLU A N 1
ATOM 1351 C CA . GLU A 1 171 ? 15.685 -4.955 20.989 1.00 70.44 171 GLU A CA 1
ATOM 1352 C C . GLU A 1 171 ? 16.350 -3.634 20.583 1.00 70.44 171 GLU A C 1
ATOM 1354 O O . GLU A 1 171 ? 16.148 -3.125 19.477 1.00 70.44 171 GLU A O 1
ATOM 1359 N N . ARG A 1 172 ? 17.150 -3.055 21.484 1.00 71.31 172 ARG A N 1
ATOM 1360 C CA . ARG A 1 172 ? 17.922 -1.843 21.194 1.00 71.31 172 ARG A CA 1
ATOM 1361 C C . ARG A 1 172 ? 19.288 -2.228 20.637 1.00 71.31 172 ARG A C 1
ATOM 1363 O O . ARG A 1 172 ? 20.124 -2.761 21.361 1.00 71.31 172 ARG A O 1
ATOM 1370 N N . VAL A 1 173 ? 19.533 -1.889 19.375 1.00 74.88 173 VAL A N 1
ATOM 1371 C CA . VAL A 1 173 ? 20.837 -2.076 18.726 1.00 74.88 173 VAL A CA 1
AT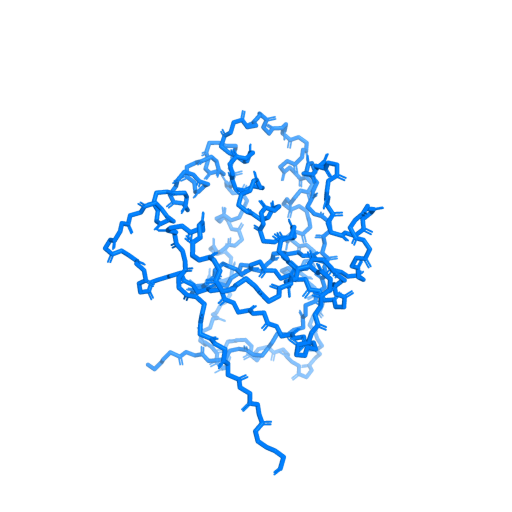OM 1372 C C . VAL A 1 173 ? 21.538 -0.726 18.603 1.00 74.88 173 VAL A C 1
ATOM 1374 O O . VAL A 1 173 ? 21.100 0.148 17.857 1.00 74.88 173 VAL A O 1
ATOM 1377 N N . THR A 1 174 ? 22.646 -0.557 19.325 1.00 73.88 174 THR A N 1
ATOM 1378 C CA . THR A 1 174 ? 23.490 0.641 19.227 1.00 73.88 174 THR A CA 1
ATOM 1379 C C . THR A 1 174 ? 24.621 0.388 18.236 1.00 73.88 174 THR A C 1
ATOM 1381 O O . THR A 1 174 ? 25.411 -0.540 18.407 1.00 73.88 174 THR A O 1
ATOM 1384 N N . MET A 1 175 ? 24.726 1.224 17.202 1.00 69.69 175 MET A N 1
ATOM 1385 C CA . MET A 1 175 ? 25.867 1.199 16.282 1.00 69.69 175 MET A CA 1
ATOM 1386 C C . MET A 1 175 ? 27.128 1.640 17.042 1.00 69.69 175 MET A C 1
ATOM 1388 O O . MET A 1 175 ? 27.221 2.790 17.475 1.00 69.69 175 MET A O 1
ATOM 1392 N N . ILE A 1 176 ? 28.086 0.728 17.227 1.00 65.81 176 ILE A N 1
ATOM 1393 C CA . ILE 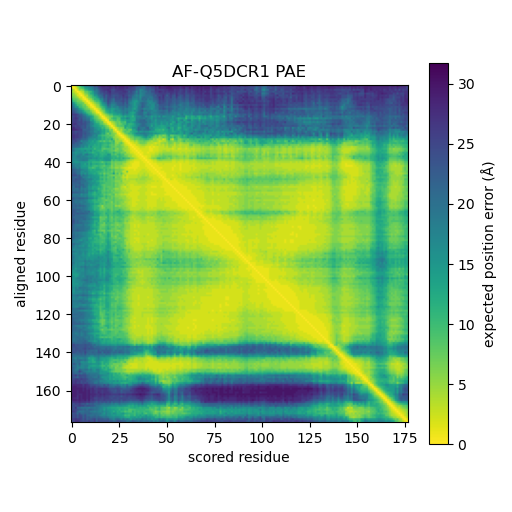A 1 176 ? 29.400 1.045 17.805 1.00 65.81 176 ILE A CA 1
ATOM 1394 C C . ILE A 1 176 ? 30.151 1.944 16.808 1.00 65.81 176 ILE A C 1
ATOM 1396 O O . ILE A 1 176 ? 30.162 1.655 15.611 1.00 65.81 176 ILE A O 1
ATOM 1400 N N . LYS A 1 177 ? 30.718 3.052 17.302 1.00 56.19 177 LYS A N 1
ATOM 1401 C CA . LYS A 1 177 ? 31.530 3.992 16.513 1.00 56.19 177 LYS A CA 1
ATOM 1402 C C . LYS A 1 177 ? 32.902 3.431 16.167 1.00 56.19 177 LYS A C 1
ATOM 1404 O O . LYS A 1 177 ? 33.485 2.748 17.037 1.00 56.19 177 LYS A O 1
#

Solvent-accessible surface area (backbone atoms only — not comparable to full-atom values): 11554 Å² total; per-residue (Å²): 131,92,82,85,83,88,82,86,88,78,82,68,82,73,88,79,77,78,52,87,60,37,40,50,88,66,39,63,14,76,40,54,46,74,47,83,52,100,89,47,77,44,77,49,70,39,78,51,76,39,59,62,61,42,52,53,46,54,57,47,50,44,54,47,47,48,75,53,84,73,50,72,65,58,55,50,52,51,46,50,56,53,46,56,64,75,66,51,88,74,52,84,90,55,59,64,45,58,31,72,78,70,66,50,46,70,67,58,52,51,52,52,52,51,53,62,69,66,63,49,62,67,58,52,26,58,49,28,47,53,50,51,52,52,74,68,38,90,86,41,64,90,81,61,88,86,87,86,87,78,66,98,71,44,92,69,55,61,93,69,87,66,92,76,63,96,84,67,88,83,83,87,83,79,86,82,131

Mean predicted aligned error: 10.7 Å

Sequence (177 aa):
MPYTVHYIAMAVNAPGYDSEDYAREKGGAYSGGVIAKPEAFVFYSYRDPNPRKTLLSFENAVRWAISTEFQEQDIKESKLAVFQELDYPVSAGSLGLTHFLNGINDDLRQSHRNQVFSVDASRLKDIAEKIVQKLSSPSDFHNVGCVVLGPETNLDWTNDTSDDDSKFTWERVTMIK

InterPro domains:
  IPR011249 Metalloenzyme, LuxS/M16 peptidase-like [SSF63411] (2-155)
  IPR055130 Presequence protease, mitochondrial-type, C-terminal domain [PF22516] (21-134)

pLDDT: mean 73.59, std 19.78, range [23.19, 95.0]

Secondary structure (DSSP, 8-state):
-----------PPPTT---TT-TTTTS--SEEEEEE-SS-EEEEEES-S-HHHHHHHHHHHHHHHHH----HHHHHHHHHHHHHHHTPPPPGGGTTHHHHHH---HHHHHHHHHHHHH--HHHHHHHHHHHHHHHH-TT-GGG--------SSBTTB----S---TT----------